Protein AF-A0A7S4SXH2-F1 (afdb_monomer_lite)

Foldseek 3Di:
DLVVVVVPDDDDDPDDDDDDDPPLLQLQQAADPPPEAEDDPSPFPVDPNPCNGGQNLVVLCVSCPVNSQLAAAEAEAEQLLVQLQLQLLVCVVVVVPGTQVQLDDPDSLVSLVVQLVQQPDVVGYQYSSNSSSQSLRRVVSNVVRYQLLRAEYFYPVCCVPVPCLLVCVVVCVSNVHDDPSVVPPPPDCPSVDDDDDPVPDPNDPVSVVSVCVVCVVSLLSVLQSVLVSQLRNHHYRPQDDDRSDSVSSSVVNVNRD

Sequence (257 aa):
LLPDFLSQLPACAEDRKVAADCTPSNLHMTPMPFDAKSTGFAYGDLCGPDLPYTNLPWMLRRVYGSSSSRLAFVVNLREPLHRMQSAWYHAMQIDFLSVCRDCKALSFVEGLAMTLDRFERSPPMYDDWLWQSMPSLQLPWWHSEFDARQLFVLGTHEYGRSGFRPLCEALEPFLGVDWDCEATRENTHANTHSHPPLSEEPISAALERQFNRTFEPDTHRLVKELASLQSKGATLVGYRGAAGSVRDVEAWLRQAW

Secondary structure (DSSP, 8-state):
-HHHHHHTSPPPPSS--------TTGGG-SPPPTT-EE-TTTT-TTS-TT-----HHHHHHHHHGGGGGG--EEEEE--HHHHHHHHHHHHHHTTTSSS-GGG-SSSHHHHHHHHHHHHTSSS-EE-HHHHTT-HHHHHHHHHHHS-GGGEEEEEHHHHHHH-HHHHHHHHHHHHT----TTT--S---TT------GGGS---HHHHHHHHHHHHHHHHHHHHHHHHHHHTT-EETT--S-TT-HHHHHHHHHHH-

InterPro domains:
  IPR027417 P-loop containing nucleoside triphosphate hydrolase [G3DSA:3.40.50.300] (2-233)
  IPR027417 P-loop containing nucleoside triphosphate hydrolase [SSF52540] (52-226)

Radius of gyration: 19.08 Å; chains: 1; bounding box: 40×42×58 Å

pLDDT: mean 90.18, std 11.16, range [52.59, 98.62]

Organism: NCBI:txid311494

Structure (mmCIF, N/CA/C/O backbone):
data_AF-A0A7S4SXH2-F1
#
_entry.id   AF-A0A7S4SXH2-F1
#
loop_
_atom_site.group_PDB
_atom_site.id
_atom_site.type_symbol
_atom_site.label_atom_id
_atom_site.label_alt_id
_atom_site.label_comp_id
_atom_site.label_asym_id
_atom_site.label_entity_id
_atom_site.label_seq_id
_atom_site.pdbx_PDB_ins_code
_atom_site.Cartn_x
_atom_site.Cartn_y
_atom_site.Cartn_z
_atom_site.occupancy
_atom_site.B_iso_or_equiv
_atom_site.auth_seq_id
_atom_site.auth_comp_id
_atom_site.auth_asym_id
_atom_site.auth_atom_id
_atom_site.pdbx_PDB_model_num
ATOM 1 N N . LEU A 1 1 ? -5.956 -25.560 18.409 1.00 53.75 1 LEU A N 1
ATOM 2 C CA . LEU A 1 1 ? -5.286 -24.510 17.606 1.00 53.75 1 LEU A CA 1
ATOM 3 C C . LEU A 1 1 ? -5.753 -23.112 18.004 1.00 53.75 1 LEU A C 1
ATOM 5 O O . LEU A 1 1 ? -4.982 -22.425 18.650 1.00 53.75 1 LEU A O 1
ATOM 9 N N . LEU A 1 2 ? -6.989 -22.686 17.709 1.00 52.59 2 LEU A N 1
ATOM 10 C CA . LEU A 1 2 ? -7.458 -21.332 18.072 1.00 52.59 2 LEU A CA 1
ATOM 11 C C . LEU A 1 2 ? -7.583 -21.053 19.589 1.00 52.59 2 LEU A C 1
ATOM 13 O O . LEU A 1 2 ? -7.095 -20.011 20.023 1.00 52.59 2 LEU A O 1
ATOM 17 N N . PRO A 1 3 ? -8.166 -21.952 20.411 1.00 57.03 3 PRO A N 1
ATOM 18 C CA . PRO A 1 3 ? -8.244 -21.739 21.862 1.00 57.03 3 PRO A CA 1
ATOM 19 C C . PRO A 1 3 ? -6.863 -21.675 22.533 1.00 57.03 3 PRO A C 1
ATOM 21 O O . PRO A 1 3 ? -6.674 -20.938 23.497 1.00 57.03 3 PRO A O 1
ATOM 24 N N . ASP A 1 4 ? -5.886 -22.401 21.982 1.00 65.06 4 ASP A N 1
ATOM 25 C CA . ASP A 1 4 ? -4.541 -22.506 22.552 1.00 65.06 4 ASP A CA 1
ATOM 26 C C . ASP A 1 4 ? -3.722 -21.229 22.332 1.00 65.06 4 ASP A C 1
ATOM 28 O O . ASP A 1 4 ? -2.959 -20.844 23.210 1.00 65.06 4 ASP A O 1
ATOM 32 N N . PHE A 1 5 ? -3.894 -20.535 21.202 1.00 70.75 5 PHE A N 1
A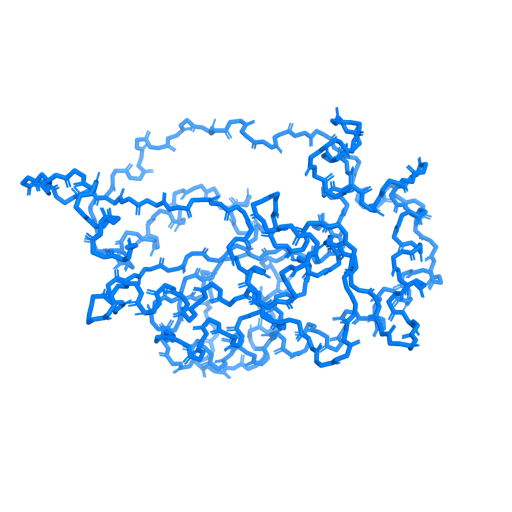TOM 33 C CA . PHE A 1 5 ? -3.141 -19.310 20.908 1.00 70.75 5 PHE A CA 1
ATOM 34 C C . PHE A 1 5 ? -3.4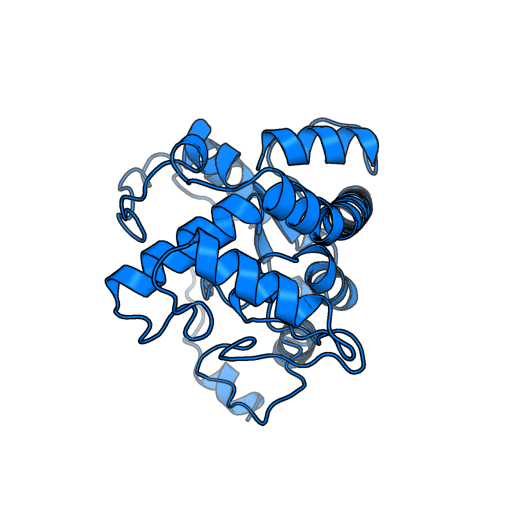71 -18.174 21.884 1.00 70.75 5 PHE A C 1
ATOM 36 O O . PHE A 1 5 ? -2.568 -17.574 22.460 1.00 70.75 5 PHE A O 1
ATOM 43 N N . LEU A 1 6 ? -4.760 -17.907 22.125 1.00 69.94 6 LEU A N 1
ATOM 44 C CA . LEU A 1 6 ? -5.168 -16.835 23.041 1.00 69.94 6 LEU A CA 1
ATOM 45 C C . LEU A 1 6 ? -4.726 -17.112 24.483 1.00 69.94 6 LEU A C 1
ATOM 47 O O . LEU A 1 6 ? -4.440 -16.175 25.220 1.00 69.94 6 LEU A O 1
ATOM 51 N N . SER A 1 7 ? -4.618 -18.388 24.866 1.00 73.19 7 SER A N 1
ATOM 52 C CA . SER A 1 7 ? -4.110 -18.791 26.183 1.00 73.19 7 SER A CA 1
ATOM 53 C C . SER A 1 7 ? -2.604 -18.559 26.366 1.00 73.19 7 SER A C 1
ATOM 55 O O . SER A 1 7 ? -2.128 -18.523 27.497 1.00 73.19 7 SER A O 1
ATOM 57 N N . GLN A 1 8 ? -1.859 -18.387 25.268 1.00 75.94 8 GLN A N 1
ATOM 58 C CA . GLN A 1 8 ? -0.428 -18.069 25.286 1.00 75.94 8 GLN A CA 1
ATOM 59 C C . GLN A 1 8 ? -0.159 -16.561 25.342 1.00 75.94 8 GLN A C 1
ATOM 61 O O . GLN A 1 8 ? 0.988 -16.153 25.527 1.00 75.94 8 GLN A O 1
ATOM 66 N N . LEU A 1 9 ? -1.190 -15.725 25.184 1.00 71.12 9 LEU A N 1
ATOM 67 C CA . LEU A 1 9 ? -1.039 -14.284 25.331 1.00 71.12 9 LEU A CA 1
ATOM 68 C C . LEU A 1 9 ? -0.889 -13.932 26.821 1.00 71.12 9 LEU A C 1
ATOM 70 O O . LEU A 1 9 ? -1.571 -14.520 27.665 1.00 71.12 9 LEU A O 1
ATOM 74 N N . PRO A 1 10 ? -0.007 -12.980 27.172 1.00 71.50 10 PRO A N 1
ATOM 75 C CA . PRO A 1 10 ? 0.159 -12.556 28.556 1.00 71.50 10 PRO A CA 1
ATOM 76 C C . PRO A 1 10 ? -1.159 -12.006 29.114 1.00 71.50 10 PRO A C 1
ATOM 78 O O . PRO A 1 10 ? -1.953 -11.400 28.390 1.00 71.50 10 PRO A O 1
ATOM 81 N N . ALA A 1 11 ? -1.372 -12.188 30.420 1.00 77.75 11 ALA A N 1
ATOM 82 C CA . ALA A 1 11 ? -2.490 -11.561 31.116 1.00 77.75 11 ALA A CA 1
ATOM 83 C C . ALA A 1 11 ? -2.473 -10.041 30.881 1.00 77.75 11 ALA A C 1
ATOM 85 O O . ALA A 1 11 ? -1.406 -9.420 30.851 1.00 77.75 11 ALA A O 1
ATOM 86 N N . CYS A 1 12 ? -3.651 -9.440 30.700 1.00 72.06 12 CYS A N 1
ATOM 87 C CA . CYS A 1 12 ? -3.754 -7.999 30.505 1.00 72.06 12 CYS A CA 1
ATOM 88 C C . CYS A 1 12 ? -3.189 -7.268 31.731 1.00 72.06 12 CYS A C 1
ATOM 90 O O . CYS A 1 12 ? -3.597 -7.546 32.858 1.00 72.06 12 CYS A O 1
ATOM 92 N N . ALA A 1 13 ? -2.257 -6.340 31.505 1.00 76.94 13 ALA A N 1
ATOM 93 C CA . ALA A 1 13 ? -1.837 -5.399 32.537 1.00 76.94 13 ALA A CA 1
ATOM 94 C C . ALA A 1 13 ? -3.000 -4.456 32.899 1.00 76.94 13 ALA A C 1
ATOM 96 O O . ALA A 1 13 ? -3.918 -4.274 32.095 1.00 76.94 13 ALA A O 1
ATOM 97 N N . GLU A 1 14 ? -2.950 -3.848 34.089 1.00 77.94 14 GLU A N 1
ATOM 98 C CA . GLU A 1 14 ? -3.918 -2.815 34.496 1.00 77.94 14 GLU A CA 1
ATOM 99 C C . GLU A 1 14 ? -3.860 -1.594 33.561 1.00 77.94 14 GLU A C 1
ATOM 101 O O . GLU A 1 14 ? -4.893 -1.008 33.236 1.00 77.94 14 GLU A O 1
ATOM 106 N N . ASP A 1 15 ? -2.668 -1.285 33.038 1.00 79.88 15 ASP A N 1
ATOM 107 C CA . ASP A 1 15 ? -2.466 -0.231 32.049 1.00 79.88 15 ASP A CA 1
ATOM 108 C C . ASP A 1 15 ? -2.750 -0.722 30.624 1.00 79.88 15 ASP A C 1
ATOM 110 O O . ASP A 1 15 ? -2.234 -1.751 30.166 1.00 79.88 15 ASP A O 1
ATOM 114 N N . ARG A 1 16 ? -3.523 0.066 29.869 1.00 78.12 16 ARG A N 1
ATOM 115 C CA . ARG A 1 16 ? -3.792 -0.196 28.452 1.00 78.12 16 ARG A CA 1
ATOM 116 C C . ARG A 1 16 ? -2.505 -0.033 27.639 1.00 78.12 16 ARG A C 1
ATOM 118 O O . ARG A 1 16 ? -2.028 1.077 27.437 1.00 78.12 16 ARG A O 1
ATOM 125 N N . LYS A 1 17 ? -1.988 -1.137 27.099 1.00 80.50 17 LYS A N 1
ATOM 126 C CA . LYS A 1 17 ? -0.864 -1.137 26.151 1.00 80.50 17 LYS A CA 1
ATOM 127 C C . LYS A 1 17 ? -1.352 -1.414 24.734 1.00 80.50 17 LYS A C 1
ATOM 129 O O . LYS A 1 17 ? -2.228 -2.255 24.530 1.00 80.50 17 LYS A O 1
ATOM 134 N N . VAL A 1 18 ? -0.774 -0.719 23.757 1.00 83.75 18 VAL A N 1
ATOM 135 C CA . VAL A 1 18 ? -0.958 -1.041 22.337 1.00 83.75 18 VAL A CA 1
ATOM 136 C C . VAL A 1 18 ? 0.029 -2.142 21.980 1.00 83.75 18 VAL A C 1
ATOM 138 O O . VAL A 1 18 ? 1.236 -1.962 22.114 1.00 83.75 18 VAL A O 1
ATOM 141 N N . ALA A 1 19 ? -0.488 -3.282 21.538 1.00 86.19 19 ALA A N 1
ATOM 142 C CA . ALA A 1 19 ? 0.301 -4.291 20.851 1.00 86.19 19 ALA A CA 1
ATOM 143 C C . ALA A 1 19 ? 0.075 -4.115 19.349 1.00 86.19 19 ALA A C 1
ATOM 145 O O . ALA A 1 19 ? -1.069 -3.979 18.914 1.00 86.19 19 ALA A O 1
ATOM 146 N N . ALA A 1 20 ? 1.155 -4.108 18.574 1.00 89.12 20 ALA A N 1
ATOM 147 C CA . ALA A 1 20 ? 1.101 -3.975 17.128 1.00 89.12 20 ALA A CA 1
ATOM 148 C C . ALA A 1 20 ? 1.868 -5.126 16.476 1.00 89.12 20 ALA A C 1
ATOM 150 O O . ALA A 1 20 ? 2.953 -5.493 16.927 1.00 89.12 20 ALA A O 1
ATOM 151 N N . ASP A 1 21 ? 1.293 -5.671 15.410 1.00 90.81 21 ASP A N 1
ATOM 152 C CA . ASP A 1 21 ? 2.002 -6.523 14.467 1.00 90.81 21 ASP A CA 1
ATOM 153 C C . ASP A 1 21 ? 2.429 -5.658 13.278 1.00 90.81 21 ASP A C 1
ATOM 155 O O . ASP A 1 21 ? 1.599 -5.214 12.483 1.00 90.81 21 ASP A O 1
ATOM 159 N N . CYS A 1 22 ? 3.732 -5.401 13.188 1.00 89.38 22 CYS A N 1
ATOM 160 C CA . CYS A 1 22 ? 4.337 -4.584 12.140 1.00 89.38 22 CYS A CA 1
ATOM 161 C C . CYS A 1 22 ? 4.858 -5.428 10.967 1.00 89.38 22 CYS A C 1
ATOM 163 O O . CYS A 1 22 ? 5.736 -4.971 10.234 1.00 89.38 22 CYS A O 1
ATOM 165 N N . THR A 1 23 ? 4.365 -6.661 10.798 1.00 88.44 23 THR A N 1
ATOM 166 C CA . THR A 1 23 ? 4.759 -7.526 9.684 1.00 88.44 23 THR A CA 1
ATOM 167 C C . THR A 1 23 ? 4.431 -6.831 8.356 1.00 88.44 23 THR A C 1
ATOM 169 O O . THR A 1 23 ? 3.255 -6.590 8.062 1.00 88.44 23 THR A O 1
ATOM 172 N N . PRO A 1 24 ? 5.440 -6.518 7.517 1.00 84.38 24 PRO A N 1
ATOM 173 C CA . PRO A 1 24 ? 5.237 -5.745 6.288 1.00 84.38 24 PRO A CA 1
ATOM 174 C C . PRO A 1 24 ? 4.357 -6.484 5.273 1.00 84.38 24 PRO A C 1
ATOM 176 O O . PRO A 1 24 ? 3.820 -5.871 4.350 1.00 84.38 24 PRO A O 1
ATOM 179 N N . SER A 1 25 ? 4.188 -7.796 5.458 1.00 89.12 25 SER A N 1
ATOM 180 C CA . SER A 1 25 ? 3.419 -8.641 4.560 1.00 89.12 25 SER A CA 1
ATOM 181 C C . SER A 1 25 ? 1.916 -8.644 4.787 1.00 89.12 25 SER A C 1
ATOM 183 O O . SER A 1 25 ? 1.178 -9.079 3.907 1.00 89.12 25 SER A O 1
ATOM 185 N N . ASN A 1 26 ? 1.439 -8.120 5.919 1.00 93.88 26 ASN A N 1
ATOM 186 C CA . ASN A 1 26 ? 0.044 -8.281 6.316 1.00 93.88 26 ASN A CA 1
ATOM 187 C C . ASN A 1 26 ? -0.933 -7.830 5.222 1.00 93.88 26 ASN A C 1
ATOM 189 O O . ASN A 1 26 ? -1.784 -8.618 4.813 1.00 93.88 26 ASN A O 1
ATOM 193 N N . LEU A 1 27 ? -0.771 -6.617 4.676 1.00 95.25 27 LEU A N 1
ATOM 194 C CA . LEU A 1 27 ? -1.705 -6.064 3.686 1.00 95.25 27 LEU A CA 1
ATOM 195 C C . LEU A 1 27 ? -1.908 -6.992 2.477 1.00 95.25 27 LEU A C 1
ATOM 197 O O . LEU A 1 27 ? -3.042 -7.182 2.039 1.00 95.25 27 LEU A O 1
ATOM 201 N N . HIS A 1 28 ? -0.830 -7.595 1.975 1.00 93.06 28 HIS A N 1
ATOM 202 C CA . HIS A 1 28 ? -0.847 -8.386 0.750 1.00 93.06 28 HIS A CA 1
ATOM 203 C C . HIS A 1 28 ? -1.156 -9.871 0.973 1.00 93.06 28 HIS A C 1
ATOM 205 O O . HIS A 1 28 ? -1.319 -10.602 -0.005 1.00 93.06 28 HIS A O 1
ATOM 211 N N . MET A 1 29 ? -1.301 -10.320 2.226 1.00 93.44 29 MET A N 1
ATOM 212 C CA . MET A 1 29 ? -1.757 -11.670 2.575 1.00 93.44 29 MET A CA 1
ATOM 213 C C . MET A 1 29 ? -3.262 -11.840 2.311 1.00 93.44 29 MET A C 1
ATOM 215 O O . MET A 1 29 ? -4.061 -12.113 3.207 1.00 93.44 29 MET A O 1
ATOM 219 N N . THR A 1 30 ? -3.649 -11.642 1.054 1.00 93.81 30 THR A N 1
ATOM 220 C CA . THR A 1 30 ? -5.020 -11.678 0.548 1.00 93.81 30 THR A CA 1
ATOM 221 C C . THR A 1 30 ? -5.090 -12.529 -0.722 1.00 93.81 30 THR A C 1
ATOM 223 O O . THR A 1 30 ? -4.077 -12.693 -1.412 1.00 93.81 30 THR A O 1
ATOM 226 N N . PRO A 1 31 ? -6.258 -13.097 -1.063 1.00 93.19 31 PRO A N 1
ATOM 227 C CA . PRO A 1 31 ? -6.378 -13.897 -2.272 1.00 93.19 31 PRO A CA 1
ATOM 228 C C . PRO A 1 31 ? -6.049 -13.085 -3.531 1.00 93.19 31 PRO A C 1
ATOM 230 O O . PRO A 1 31 ? -6.552 -11.975 -3.727 1.00 93.19 31 PRO A O 1
ATOM 233 N N . MET A 1 32 ? -5.232 -13.670 -4.405 1.00 91.19 32 MET A N 1
ATOM 234 C CA . MET A 1 32 ? -4.981 -13.129 -5.740 1.00 91.19 32 MET A CA 1
ATOM 235 C C . MET A 1 32 ? -6.208 -13.298 -6.655 1.00 91.19 32 MET A C 1
ATOM 237 O O . MET A 1 32 ? -7.099 -14.102 -6.357 1.00 91.19 32 MET A O 1
ATOM 241 N N . PRO A 1 33 ? -6.274 -12.566 -7.787 1.00 92.25 33 PRO A N 1
ATOM 242 C CA . PRO A 1 33 ? -7.306 -12.778 -8.799 1.00 92.25 33 PRO A CA 1
ATOM 243 C C . PRO A 1 33 ? -7.386 -14.236 -9.273 1.00 92.25 33 PRO A C 1
ATOM 245 O O . PRO A 1 33 ? -6.396 -14.964 -9.267 1.00 92.25 33 PRO A O 1
ATOM 248 N N . PHE A 1 34 ? -8.574 -14.657 -9.715 1.00 87.31 34 PHE A N 1
ATOM 249 C CA . PHE A 1 34 ? -8.787 -16.007 -10.239 1.00 87.31 34 PHE A CA 1
ATOM 250 C C . PHE A 1 34 ? -7.826 -16.305 -11.406 1.00 87.31 34 PHE A C 1
ATOM 252 O O . PHE A 1 34 ? -7.566 -15.429 -12.230 1.00 87.31 34 PHE A O 1
ATOM 259 N N . ASP A 1 35 ? -7.285 -17.526 -11.439 1.00 87.88 35 ASP A N 1
ATOM 260 C CA . ASP A 1 35 ? -6.256 -18.017 -12.374 1.00 87.88 35 ASP A CA 1
ATOM 261 C C . ASP A 1 35 ? -4.882 -17.323 -12.330 1.00 87.88 35 ASP A C 1
ATOM 263 O O . ASP A 1 35 ? -3.976 -17.735 -13.058 1.00 87.88 35 ASP A O 1
ATOM 267 N N . ALA A 1 36 ? -4.680 -16.315 -11.475 1.00 90.19 36 ALA A N 1
ATOM 268 C CA . ALA A 1 36 ? -3.377 -15.686 -11.306 1.00 90.19 36 ALA A CA 1
ATOM 269 C C . ALA A 1 36 ? -2.333 -16.688 -10.793 1.00 90.19 36 ALA A C 1
ATOM 271 O O . ALA A 1 36 ? -2.616 -17.553 -9.960 1.00 90.19 36 ALA A O 1
ATOM 272 N N . LYS A 1 37 ? -1.097 -16.538 -11.270 1.00 90.62 37 LYS A N 1
ATOM 273 C CA . LYS A 1 37 ? 0.069 -17.236 -10.716 1.00 90.62 37 LYS A CA 1
ATOM 274 C C . LYS A 1 37 ? 0.901 -16.248 -9.915 1.00 90.62 37 LYS A C 1
ATOM 276 O O . LYS A 1 37 ? 1.023 -15.102 -10.334 1.00 90.62 37 LYS A O 1
ATOM 281 N N . SER A 1 38 ? 1.525 -16.693 -8.833 1.00 89.50 38 SER A N 1
ATOM 282 C CA . SER A 1 38 ? 2.573 -15.931 -8.148 1.00 89.50 38 SER A CA 1
ATOM 283 C C . SER A 1 38 ? 3.925 -16.604 -8.278 1.00 89.50 38 SER A C 1
ATOM 285 O O . SER A 1 38 ? 4.017 -17.820 -8.463 1.00 89.50 38 SER A O 1
ATOM 287 N N . THR A 1 39 ? 4.976 -15.813 -8.116 1.00 86.19 39 THR A N 1
ATOM 288 C CA . THR A 1 39 ? 6.310 -16.319 -7.789 1.00 86.19 39 THR A CA 1
ATOM 289 C C . THR A 1 39 ? 6.682 -15.927 -6.356 1.00 86.19 39 THR A C 1
ATOM 291 O O . THR A 1 39 ? 6.064 -15.038 -5.760 1.00 86.19 39 THR A O 1
ATOM 294 N N . GLY A 1 40 ? 7.676 -16.622 -5.797 1.00 81.38 40 GLY A N 1
ATOM 295 C CA . GLY A 1 40 ? 8.313 -16.254 -4.532 1.00 81.38 40 GLY A CA 1
ATOM 296 C C . GLY A 1 40 ? 7.405 -16.328 -3.317 1.00 81.38 40 GLY A C 1
ATOM 297 O O . GLY A 1 40 ? 6.638 -17.274 -3.154 1.00 81.38 40 GLY A O 1
ATOM 298 N N . PHE A 1 41 ? 7.539 -15.331 -2.443 1.00 75.50 41 PHE A N 1
ATOM 299 C CA . PHE A 1 41 ? 6.912 -15.279 -1.122 1.00 75.50 41 PHE A CA 1
ATOM 300 C C . PHE A 1 41 ? 5.786 -14.258 -1.081 1.00 75.50 41 PHE A C 1
ATOM 302 O O . PHE A 1 41 ? 5.708 -13.473 -0.140 1.00 75.50 41 PHE A O 1
ATOM 309 N N . ALA A 1 42 ? 4.878 -14.321 -2.057 1.00 66.75 42 ALA A N 1
ATOM 310 C CA . ALA A 1 42 ? 3.681 -13.478 -2.101 1.00 66.75 42 ALA A CA 1
ATOM 311 C C . ALA A 1 42 ? 2.819 -13.543 -0.820 1.00 66.75 42 ALA A C 1
ATOM 313 O O . ALA A 1 42 ? 1.881 -12.769 -0.684 1.00 66.75 42 ALA A O 1
ATOM 314 N N . TYR A 1 43 ? 3.117 -14.460 0.109 1.00 66.56 43 TYR A N 1
ATOM 315 C CA . TYR A 1 43 ? 2.470 -14.631 1.410 1.00 66.56 43 TYR A CA 1
ATOM 316 C C . TYR A 1 43 ? 3.467 -14.727 2.591 1.00 66.56 43 TYR A C 1
ATOM 318 O O . TYR A 1 43 ? 3.096 -15.164 3.682 1.00 66.56 43 TYR A O 1
ATOM 326 N N . GLY A 1 44 ? 4.728 -14.326 2.383 1.00 67.56 44 GLY A N 1
ATOM 327 C CA . GLY A 1 44 ? 5.839 -14.443 3.339 1.00 67.56 44 GLY A CA 1
ATOM 328 C C . GLY A 1 44 ? 6.465 -15.845 3.422 1.00 67.56 44 GLY A C 1
ATOM 329 O O . GLY A 1 44 ? 5.886 -16.825 2.961 1.00 67.56 44 GLY A O 1
ATOM 330 N N . ASP A 1 45 ? 7.645 -15.955 4.053 1.00 63.81 45 ASP A N 1
ATOM 331 C CA . ASP A 1 45 ? 8.380 -17.229 4.249 1.00 63.81 45 ASP A CA 1
ATOM 332 C C . ASP A 1 45 ? 7.556 -18.296 5.006 1.00 63.81 45 ASP A C 1
ATOM 334 O O . ASP A 1 45 ? 7.828 -19.492 4.911 1.00 63.81 45 ASP A O 1
ATOM 338 N N . LEU A 1 46 ? 6.541 -17.870 5.768 1.00 58.84 46 LEU A N 1
ATOM 339 C CA . LEU A 1 46 ? 5.684 -18.745 6.572 1.00 58.84 46 LEU A CA 1
ATOM 340 C C . LEU A 1 46 ? 4.651 -19.512 5.741 1.00 58.84 46 LEU A C 1
ATOM 342 O O . LEU A 1 46 ? 4.134 -20.533 6.197 1.00 58.84 46 LEU A O 1
ATOM 346 N N . CYS A 1 47 ? 4.345 -19.028 4.539 1.00 59.06 47 CYS A N 1
ATOM 347 C CA . CYS A 1 47 ? 3.399 -19.664 3.643 1.00 59.06 47 CYS A CA 1
ATOM 348 C C . CYS A 1 47 ? 4.191 -20.288 2.495 1.00 59.06 47 CYS A C 1
ATOM 350 O O . CYS A 1 47 ? 4.626 -19.592 1.582 1.00 59.06 47 CYS A O 1
ATOM 352 N N . GLY A 1 48 ? 4.425 -21.601 2.562 1.00 58.12 48 GLY A N 1
ATOM 353 C CA . GLY A 1 48 ? 5.096 -22.324 1.482 1.00 58.12 48 GLY A CA 1
ATOM 354 C C . GLY A 1 48 ? 4.403 -22.120 0.122 1.00 58.12 48 GLY A C 1
ATOM 355 O O . GLY A 1 48 ? 3.240 -21.709 0.076 1.00 58.12 48 GLY A O 1
ATOM 356 N N . PRO A 1 49 ? 5.080 -22.455 -0.991 1.00 57.22 49 PRO A N 1
ATOM 357 C CA . PRO A 1 49 ? 4.575 -22.222 -2.352 1.00 57.22 49 PRO A CA 1
ATOM 358 C C . PRO A 1 49 ? 3.228 -22.912 -2.644 1.00 57.22 49 PRO A C 1
ATOM 360 O O . PRO A 1 49 ? 2.525 -22.521 -3.571 1.00 57.22 49 PRO A O 1
ATOM 363 N N . ASP A 1 50 ? 2.851 -23.901 -1.827 1.00 58.59 50 ASP A N 1
ATOM 364 C CA . ASP A 1 50 ? 1.635 -24.706 -1.961 1.00 58.59 50 ASP A CA 1
ATOM 365 C C . ASP A 1 50 ? 0.447 -24.198 -1.123 1.00 58.59 50 ASP A C 1
ATOM 367 O O . ASP A 1 50 ? -0.543 -24.916 -0.968 1.00 58.59 50 ASP A O 1
ATOM 371 N N . LEU A 1 51 ? 0.505 -22.979 -0.572 1.00 61.78 51 LEU A N 1
ATOM 372 C CA . LEU A 1 51 ? -0.645 -22.329 0.072 1.00 61.78 51 LEU A CA 1
ATOM 373 C C . LEU A 1 51 ? -1.234 -21.246 -0.847 1.00 61.78 51 LEU A C 1
ATOM 375 O O . LEU A 1 51 ? -1.054 -20.056 -0.593 1.00 61.78 51 LEU A O 1
ATOM 379 N N . PRO A 1 52 ? -1.968 -21.629 -1.912 1.00 57.91 52 PRO A N 1
ATOM 380 C CA . PRO A 1 52 ? -2.450 -20.703 -2.937 1.00 57.91 52 PRO A CA 1
ATOM 381 C C . PRO A 1 52 ? -3.504 -19.694 -2.455 1.00 57.91 52 PRO A C 1
ATOM 383 O O . PRO A 1 52 ? -3.945 -18.863 -3.244 1.00 57.91 52 PRO A O 1
ATOM 386 N N . TYR A 1 53 ? -3.934 -19.746 -1.189 1.00 70.75 53 TYR A N 1
ATOM 387 C CA . TYR A 1 53 ? -5.055 -18.946 -0.694 1.00 70.75 53 TYR A CA 1
ATOM 388 C C . TYR A 1 53 ? -4.865 -18.524 0.763 1.00 70.75 53 TYR A C 1
ATOM 390 O O . TYR A 1 53 ? -5.558 -19.008 1.661 1.00 70.75 53 TYR A O 1
ATOM 398 N N . THR A 1 54 ? -3.954 -17.586 1.012 1.00 85.69 54 THR A N 1
ATOM 399 C CA . THR A 1 54 ? -3.944 -16.880 2.297 1.00 85.69 54 THR A CA 1
ATOM 400 C C . THR A 1 54 ? -4.948 -15.730 2.256 1.00 85.69 54 THR A C 1
ATOM 402 O O . THR A 1 54 ? -4.917 -14.886 1.364 1.00 85.69 54 THR A O 1
ATOM 405 N N . ASN A 1 55 ? -5.852 -15.696 3.236 1.00 92.88 55 ASN A N 1
ATOM 406 C CA . ASN A 1 55 ? -6.779 -14.589 3.467 1.00 92.88 55 ASN A CA 1
ATOM 407 C C . ASN A 1 55 ? -6.663 -14.149 4.929 1.00 92.88 55 ASN A C 1
ATOM 409 O O . ASN A 1 55 ? -7.455 -14.553 5.786 1.00 92.88 55 ASN A O 1
ATOM 413 N N . LEU A 1 56 ? -5.628 -13.357 5.215 1.00 94.44 56 LEU A N 1
ATOM 414 C CA . LEU A 1 56 ? -5.344 -12.857 6.554 1.00 94.44 56 LEU A CA 1
ATOM 415 C C . LEU A 1 56 ? -6.523 -12.066 7.146 1.00 94.44 56 LEU A C 1
ATOM 417 O O . LEU A 1 56 ? -6.854 -12.339 8.301 1.00 94.44 56 LEU A O 1
ATOM 421 N N . PRO A 1 57 ? -7.220 -11.174 6.409 1.00 97.12 57 PRO A N 1
ATOM 422 C CA . PRO A 1 57 ? -8.377 -10.469 6.956 1.00 97.12 57 PRO A CA 1
ATOM 423 C C . PRO A 1 57 ? -9.448 -11.406 7.524 1.00 97.12 57 PRO A C 1
ATOM 425 O O . PRO A 1 57 ? -9.880 -11.261 8.671 1.00 97.12 57 PRO A O 1
ATOM 428 N N . TRP A 1 58 ? -9.815 -12.431 6.754 1.00 96.38 58 TRP A N 1
ATOM 429 C CA . TRP A 1 58 ? -10.790 -13.436 7.168 1.00 96.38 58 TRP A CA 1
ATOM 430 C C . TRP A 1 58 ? -10.291 -14.264 8.356 1.00 96.38 58 TRP A C 1
ATOM 432 O O . TRP A 1 58 ? -11.048 -14.543 9.293 1.00 96.38 58 TRP A O 1
ATOM 442 N N . MET A 1 59 ? -9.007 -14.643 8.348 1.00 94.31 59 MET A N 1
ATOM 443 C CA . MET A 1 59 ? -8.393 -15.393 9.446 1.00 94.31 59 MET A CA 1
ATOM 444 C C . MET A 1 59 ? -8.439 -14.583 10.740 1.00 94.31 59 MET A C 1
ATOM 446 O O . MET A 1 59 ? -8.908 -15.095 11.754 1.00 94.31 59 MET A O 1
ATOM 450 N N . LEU A 1 60 ? -8.030 -13.312 10.702 1.00 94.81 60 LEU A N 1
ATOM 451 C CA . LEU A 1 60 ? -8.072 -12.409 11.850 1.00 94.81 60 LEU A CA 1
ATOM 452 C C . LEU A 1 60 ? -9.501 -12.234 12.368 1.00 94.81 60 LEU A C 1
ATOM 454 O O . LEU A 1 60 ? -9.734 -12.368 13.570 1.00 94.81 60 LEU A O 1
ATOM 458 N N . ARG A 1 61 ? -10.486 -12.019 11.486 1.00 95.88 61 ARG A N 1
ATOM 459 C CA . ARG A 1 61 ? -11.889 -11.913 11.909 1.00 95.88 61 ARG A CA 1
ATOM 460 C C . ARG A 1 61 ? -12.358 -13.173 12.641 1.00 95.88 61 ARG A C 1
ATOM 462 O O . ARG A 1 61 ? -13.020 -13.068 13.672 1.00 95.88 61 ARG A O 1
ATOM 469 N N . ARG A 1 62 ? -11.984 -14.364 12.161 1.00 93.94 62 ARG A N 1
ATOM 470 C CA . ARG A 1 62 ? -12.305 -15.637 12.832 1.00 93.94 62 ARG A CA 1
ATOM 471 C C . ARG A 1 62 ? -11.574 -15.825 14.156 1.00 93.94 62 ARG A C 1
ATOM 473 O O . ARG A 1 62 ? -12.188 -16.306 15.102 1.00 93.94 62 ARG A O 1
ATOM 480 N N . VAL A 1 63 ? -10.294 -15.461 14.220 1.00 90.62 63 VAL A N 1
ATOM 481 C CA . VAL A 1 63 ? -9.468 -15.587 15.429 1.00 90.62 63 VAL A CA 1
ATOM 482 C C . VAL A 1 63 ? -10.008 -14.698 16.547 1.00 90.62 63 VAL A C 1
ATOM 484 O O . VAL A 1 63 ? -10.186 -15.161 17.670 1.00 90.62 63 VAL A O 1
ATOM 487 N N . TYR A 1 64 ? -10.297 -13.432 16.239 1.00 90.62 64 TYR A N 1
ATOM 488 C CA . TYR A 1 64 ? -10.727 -12.451 17.235 1.00 90.62 64 TYR A CA 1
ATOM 489 C C . TYR A 1 64 ? -12.237 -12.480 17.512 1.00 90.62 64 TYR A C 1
ATOM 491 O O . TYR A 1 64 ? -12.674 -11.975 18.549 1.00 90.62 64 TYR A O 1
ATOM 499 N N . GLY A 1 65 ? -13.044 -13.068 16.623 1.00 93.75 65 GLY A N 1
ATOM 500 C CA . GLY A 1 65 ? -14.484 -13.237 16.813 1.00 93.75 65 GLY A CA 1
ATOM 501 C C . GLY A 1 65 ? -15.185 -11.910 17.108 1.00 93.75 65 GLY A C 1
ATOM 502 O O . GLY A 1 65 ? -15.029 -10.936 16.380 1.00 93.75 65 GLY A O 1
ATOM 503 N N . SER A 1 66 ? -15.930 -11.841 18.213 1.00 93.69 66 SER A N 1
ATOM 504 C CA . SER A 1 66 ? -16.622 -10.614 18.637 1.00 93.69 66 SER A CA 1
ATOM 505 C C . SER A 1 66 ? -15.686 -9.447 18.969 1.00 93.69 66 SER A C 1
ATOM 507 O O . SER A 1 66 ? -16.126 -8.302 18.985 1.00 93.69 66 SER A O 1
ATOM 509 N N . SER A 1 67 ? -14.406 -9.718 19.236 1.00 93.50 67 SER A N 1
ATOM 510 C CA . SER A 1 67 ? -13.399 -8.693 19.524 1.00 93.50 67 SER A CA 1
ATOM 511 C C . SER A 1 67 ? -12.750 -8.123 18.261 1.00 93.50 67 SER A C 1
ATOM 513 O O . SER A 1 67 ? -11.933 -7.213 18.371 1.00 93.50 67 SER A O 1
ATOM 515 N N . SER A 1 68 ? -13.095 -8.617 17.065 1.00 95.56 68 SER A N 1
ATOM 516 C CA . SER A 1 68 ? -12.491 -8.167 15.804 1.00 95.56 68 SER A CA 1
ATOM 517 C C . SER A 1 68 ? -12.730 -6.680 15.520 1.00 95.56 68 SER A C 1
ATOM 519 O O . SER A 1 68 ? -11.911 -6.046 14.865 1.00 95.56 68 SER A O 1
ATOM 521 N N . SER A 1 69 ? -13.812 -6.105 16.056 1.00 96.38 69 SER A N 1
ATOM 522 C CA . SER A 1 69 ? -14.138 -4.672 15.971 1.00 96.38 69 SER A CA 1
ATOM 523 C C . SER A 1 69 ? -13.173 -3.767 16.739 1.00 96.38 69 SER A C 1
ATOM 525 O O . SER A 1 69 ? -13.193 -2.555 16.556 1.00 96.38 69 SER A O 1
ATOM 527 N N . ARG A 1 70 ? -12.336 -4.343 17.611 1.00 93.88 70 ARG A N 1
ATOM 528 C CA . ARG A 1 70 ? -11.321 -3.622 18.391 1.00 93.88 70 ARG A CA 1
ATOM 529 C C . ARG A 1 70 ? -9.964 -3.569 17.695 1.00 93.88 70 ARG A C 1
ATOM 531 O O . ARG A 1 70 ? -9.050 -2.942 18.223 1.00 93.88 70 ARG A O 1
ATOM 538 N N . LEU A 1 71 ? -9.811 -4.264 16.568 1.00 95.94 71 LEU A N 1
ATOM 539 C CA . LEU A 1 71 ? -8.591 -4.209 15.773 1.00 95.94 71 LEU A CA 1
ATOM 540 C C . LEU A 1 71 ? -8.497 -2.864 15.055 1.00 95.94 71 LEU A C 1
ATOM 542 O O . LEU A 1 71 ? -9.509 -2.277 14.675 1.00 95.94 71 LEU A O 1
ATOM 546 N N . ALA A 1 72 ? -7.271 -2.408 14.858 1.00 97.19 72 ALA A N 1
ATOM 547 C CA . ALA A 1 72 ? -6.949 -1.198 14.128 1.00 97.19 72 ALA A CA 1
ATOM 548 C C . ALA A 1 72 ? -5.888 -1.543 13.083 1.00 97.19 72 ALA A C 1
ATOM 550 O O . ALA A 1 72 ? -4.939 -2.269 13.379 1.00 97.19 72 ALA A O 1
ATOM 551 N N . PHE A 1 73 ? -6.057 -1.035 11.868 1.00 97.75 73 PHE A N 1
ATOM 552 C CA . PHE A 1 73 ? -5.203 -1.340 10.729 1.00 97.75 73 PHE A CA 1
ATOM 553 C C . PHE A 1 73 ? -4.573 -0.056 10.218 1.00 97.75 73 PHE A C 1
ATOM 555 O O . PHE A 1 73 ? -5.266 0.834 9.729 1.00 97.75 73 PHE A O 1
ATOM 562 N N . VAL A 1 74 ? -3.250 0.026 10.326 1.00 96.62 74 VAL A N 1
ATOM 563 C CA . VAL A 1 74 ? -2.466 1.142 9.798 1.00 96.62 74 VAL A CA 1
ATOM 564 C C . VAL A 1 74 ? -1.859 0.711 8.469 1.00 96.62 74 VAL A C 1
ATOM 566 O O . VAL A 1 74 ? -1.083 -0.240 8.413 1.00 96.62 74 VAL A O 1
ATOM 569 N N . VAL A 1 75 ? -2.225 1.401 7.393 1.00 96.75 75 VAL A N 1
ATOM 570 C CA . VAL A 1 75 ? -1.790 1.108 6.027 1.00 96.75 75 VAL A CA 1
ATOM 571 C C . VAL A 1 75 ? -0.918 2.252 5.533 1.00 96.75 75 VAL A C 1
ATOM 573 O O . VAL A 1 75 ? -1.390 3.376 5.381 1.00 96.75 75 VAL A O 1
ATOM 576 N N . ASN A 1 76 ? 0.348 1.961 5.251 1.00 95.25 76 ASN A N 1
ATOM 577 C CA . ASN A 1 76 ? 1.251 2.913 4.616 1.00 95.25 76 ASN A CA 1
ATOM 578 C C . ASN A 1 76 ? 1.346 2.622 3.114 1.00 95.25 76 ASN A C 1
ATOM 580 O O . ASN A 1 76 ? 1.797 1.550 2.712 1.00 95.25 76 ASN A O 1
ATOM 584 N N . LEU A 1 77 ? 0.908 3.573 2.294 1.00 96.44 77 LEU A N 1
ATOM 585 C CA . LEU A 1 77 ? 0.968 3.503 0.842 1.00 96.44 77 LEU A CA 1
ATOM 586 C C . LEU A 1 77 ? 2.199 4.248 0.322 1.00 96.44 77 LEU A C 1
ATOM 588 O O . LEU A 1 77 ? 2.553 5.316 0.816 1.00 96.44 77 LEU A O 1
ATOM 592 N N . ARG A 1 78 ? 2.817 3.715 -0.726 1.00 95.75 78 ARG A N 1
ATOM 593 C CA . ARG A 1 78 ? 3.939 4.332 -1.437 1.00 95.75 78 ARG A CA 1
ATOM 594 C C . ARG A 1 78 ? 3.663 4.269 -2.931 1.00 95.75 78 ARG A C 1
ATOM 596 O O . ARG A 1 78 ? 3.030 3.308 -3.371 1.00 95.75 78 ARG A O 1
ATOM 603 N N . GLU A 1 79 ? 4.162 5.244 -3.689 1.00 97.25 79 GLU A N 1
ATOM 604 C CA . GLU A 1 79 ? 4.122 5.183 -5.151 1.00 97.25 79 GLU A CA 1
ATOM 605 C C . GLU A 1 79 ? 4.692 3.827 -5.640 1.00 97.25 79 GLU A C 1
ATOM 607 O O . GLU A 1 79 ? 5.785 3.433 -5.203 1.00 97.25 79 GLU A O 1
ATOM 612 N N . PRO A 1 80 ? 3.953 3.069 -6.476 1.00 97.56 80 PRO A N 1
ATOM 613 C CA . PRO A 1 80 ? 4.324 1.709 -6.859 1.00 97.56 80 PRO A CA 1
ATOM 614 C C . PRO A 1 80 ? 5.736 1.545 -7.435 1.00 97.56 80 PRO A C 1
ATOM 616 O O . PRO A 1 80 ? 6.421 0.589 -7.054 1.00 97.56 80 PRO A O 1
ATOM 619 N N . LEU A 1 81 ? 6.201 2.451 -8.303 1.00 97.75 81 LEU A N 1
ATOM 620 C CA . LEU A 1 81 ? 7.528 2.361 -8.922 1.00 97.75 81 LEU A CA 1
ATOM 621 C C . LEU A 1 81 ? 8.639 2.598 -7.891 1.00 97.75 81 LEU A C 1
ATOM 623 O O . LEU A 1 81 ? 9.579 1.807 -7.803 1.00 97.75 81 LEU A O 1
ATOM 627 N N . HIS A 1 82 ? 8.498 3.619 -7.043 1.00 96.38 82 HIS A N 1
ATOM 628 C CA . HIS A 1 82 ? 9.397 3.891 -5.921 1.00 96.38 82 HIS A CA 1
ATOM 629 C C . HIS A 1 82 ? 9.427 2.739 -4.912 1.00 96.38 82 HIS A C 1
ATOM 631 O O . HIS A 1 82 ? 10.485 2.424 -4.359 1.00 96.38 82 HIS A O 1
ATOM 637 N N . ARG A 1 83 ? 8.282 2.094 -4.651 1.00 95.88 83 ARG A N 1
ATOM 638 C CA . ARG A 1 83 ? 8.213 0.916 -3.776 1.00 95.88 83 ARG A CA 1
ATOM 639 C C . ARG A 1 83 ? 8.986 -0.257 -4.375 1.00 95.88 83 ARG A C 1
ATOM 641 O O . ARG A 1 83 ? 9.775 -0.876 -3.665 1.00 95.88 83 ARG A O 1
ATOM 648 N N . MET A 1 84 ? 8.792 -0.536 -5.666 1.00 97.19 84 MET A N 1
ATOM 649 C CA . MET A 1 84 ? 9.512 -1.599 -6.377 1.00 97.19 84 MET A CA 1
ATOM 650 C C . MET A 1 84 ? 11.018 -1.331 -6.400 1.00 97.19 84 MET A C 1
ATOM 652 O O . MET A 1 84 ? 11.789 -2.222 -6.050 1.00 97.19 84 MET A O 1
ATOM 656 N N . GLN A 1 85 ? 11.442 -0.102 -6.709 1.00 96.75 85 GLN A N 1
ATOM 657 C CA . GLN A 1 85 ? 12.854 0.291 -6.669 1.00 96.75 85 GLN A CA 1
ATOM 658 C C . GLN A 1 85 ? 13.459 0.018 -5.286 1.00 96.75 85 GLN A C 1
ATOM 660 O O . GLN A 1 85 ? 14.471 -0.670 -5.159 1.00 96.75 85 GLN A O 1
ATOM 665 N N . SER A 1 86 ? 12.796 0.491 -4.231 1.00 94.69 86 SER A N 1
ATOM 666 C CA . SER A 1 86 ? 13.246 0.288 -2.854 1.00 94.69 86 SER A CA 1
ATOM 667 C C . SER A 1 86 ? 13.327 -1.193 -2.472 1.00 94.69 86 SER A C 1
ATOM 669 O O . SER A 1 86 ? 14.297 -1.594 -1.830 1.00 94.69 86 SER A O 1
ATOM 671 N N . ALA A 1 87 ? 12.358 -2.011 -2.899 1.00 94.62 87 ALA A N 1
ATOM 672 C CA . ALA A 1 87 ? 12.370 -3.453 -2.669 1.00 94.62 87 ALA A CA 1
ATOM 673 C C . ALA A 1 87 ? 13.552 -4.138 -3.372 1.00 94.62 87 ALA A C 1
ATOM 675 O O . ALA A 1 87 ? 14.218 -4.971 -2.760 1.00 94.62 87 ALA A O 1
ATOM 676 N N . TRP A 1 88 ? 13.853 -3.756 -4.617 1.00 96.44 88 TRP A N 1
ATOM 677 C CA . TRP A 1 88 ? 14.976 -4.312 -5.374 1.00 96.44 88 TRP A CA 1
ATOM 678 C C . TRP A 1 88 ? 16.326 -3.974 -4.739 1.00 96.44 88 TRP A C 1
ATOM 680 O O . TRP A 1 88 ? 17.143 -4.867 -4.534 1.00 96.44 88 TRP A O 1
ATOM 690 N N . TYR A 1 89 ? 16.553 -2.712 -4.360 1.00 96.25 89 TYR A N 1
ATOM 691 C CA . TYR A 1 89 ? 17.812 -2.316 -3.716 1.00 96.25 89 TYR A CA 1
ATOM 692 C C . TYR A 1 89 ? 17.995 -2.952 -2.343 1.00 96.25 89 TYR A C 1
ATOM 694 O O . TYR A 1 89 ? 19.105 -3.364 -2.004 1.00 96.25 89 TYR A O 1
ATOM 702 N N . HIS A 1 90 ? 16.918 -3.067 -1.564 1.00 93.38 90 HIS A N 1
ATOM 703 C CA . HIS A 1 90 ? 16.974 -3.776 -0.294 1.00 93.38 90 HIS A CA 1
ATOM 704 C C . HIS A 1 90 ? 17.317 -5.257 -0.504 1.00 93.38 90 HIS A C 1
ATOM 706 O O . HIS A 1 90 ? 18.209 -5.776 0.160 1.00 93.38 90 HIS A O 1
ATOM 712 N N . ALA A 1 91 ? 16.685 -5.912 -1.482 1.00 93.56 91 ALA A N 1
ATOM 713 C CA . ALA A 1 91 ? 16.974 -7.296 -1.840 1.00 93.56 91 ALA A CA 1
ATOM 714 C C . ALA A 1 91 ? 18.417 -7.493 -2.326 1.00 93.56 91 ALA A C 1
ATOM 716 O O . ALA A 1 91 ? 19.094 -8.408 -1.868 1.00 93.56 91 ALA A O 1
ATOM 717 N N . MET A 1 92 ? 18.924 -6.605 -3.183 1.00 95.25 92 MET A N 1
ATOM 718 C CA . MET A 1 92 ? 20.302 -6.640 -3.679 1.00 95.25 92 MET A CA 1
ATOM 719 C C . MET A 1 92 ? 21.327 -6.613 -2.536 1.00 95.25 92 MET A C 1
ATOM 721 O O . MET A 1 92 ? 22.309 -7.351 -2.568 1.00 95.25 92 MET A O 1
ATOM 725 N N . GLN A 1 93 ? 21.097 -5.797 -1.506 1.00 92.88 93 GLN A N 1
ATOM 726 C CA . GLN A 1 93 ? 22.015 -5.668 -0.366 1.00 92.88 93 GLN A CA 1
ATOM 727 C C . GLN A 1 93 ? 22.108 -6.927 0.497 1.00 92.88 93 GLN A C 1
ATOM 729 O O . GLN A 1 93 ? 23.111 -7.131 1.178 1.00 92.88 93 GLN A O 1
ATOM 734 N N . ILE A 1 94 ? 21.083 -7.772 0.452 1.00 92.81 94 ILE A N 1
ATOM 735 C CA . ILE A 1 94 ? 21.027 -9.052 1.161 1.00 92.81 94 ILE A CA 1
ATOM 736 C C . ILE A 1 94 ? 21.161 -10.245 0.202 1.00 92.81 94 ILE A C 1
ATOM 738 O O . ILE A 1 94 ? 20.696 -11.337 0.519 1.00 92.81 94 ILE A O 1
ATOM 742 N N . ASP A 1 95 ? 21.741 -10.029 -0.987 1.00 94.56 95 ASP A N 1
ATOM 743 C CA . ASP A 1 95 ? 21.918 -11.027 -2.058 1.00 94.56 95 ASP A CA 1
ATOM 744 C C . ASP A 1 95 ? 20.632 -11.804 -2.406 1.00 94.56 95 ASP A C 1
ATOM 746 O O . ASP A 1 95 ? 20.639 -12.992 -2.733 1.00 94.56 95 ASP A O 1
ATOM 750 N N . PHE A 1 96 ? 19.492 -11.117 -2.333 1.00 92.75 96 PHE A N 1
ATOM 751 C CA . PHE A 1 96 ? 18.168 -11.654 -2.642 1.00 92.75 96 PHE A CA 1
ATOM 752 C C . PHE A 1 96 ? 17.801 -12.886 -1.787 1.00 92.75 96 PHE A C 1
ATOM 754 O O . PHE A 1 96 ? 17.038 -13.749 -2.223 1.00 92.75 96 PHE A O 1
ATOM 761 N N . LEU A 1 97 ? 18.340 -12.992 -0.563 1.00 89.06 97 LEU A N 1
ATOM 762 C CA . LEU A 1 97 ? 18.156 -14.166 0.299 1.00 89.06 97 LEU A CA 1
ATOM 763 C C . LEU A 1 97 ? 16.807 -14.211 1.026 1.00 89.06 97 LEU A C 1
ATOM 765 O O . LEU A 1 97 ? 16.330 -15.300 1.332 1.00 89.06 97 LEU A O 1
ATOM 769 N N . SER A 1 98 ? 16.161 -13.079 1.308 1.00 83.31 98 SER A N 1
ATOM 770 C CA . SER A 1 98 ? 14.882 -13.072 2.049 1.00 83.31 98 SER A CA 1
ATOM 771 C C . SER A 1 98 ? 13.824 -12.124 1.499 1.00 83.31 98 SER A C 1
ATOM 773 O O . SER A 1 98 ? 12.642 -12.419 1.617 1.00 83.31 98 SER A O 1
ATOM 775 N N . VAL A 1 99 ? 14.212 -11.033 0.844 1.00 85.62 99 VAL A N 1
ATOM 776 C CA . VAL A 1 99 ? 13.268 -10.074 0.261 1.00 85.62 99 VAL A CA 1
ATOM 777 C C . VAL A 1 99 ? 13.330 -10.166 -1.254 1.00 85.62 99 VAL A C 1
ATOM 779 O O . VAL A 1 99 ? 14.421 -10.202 -1.814 1.00 85.62 99 VAL A O 1
ATOM 782 N N . CYS A 1 100 ? 12.164 -10.184 -1.911 1.00 87.69 100 CYS A N 1
ATOM 783 C CA . CYS A 1 100 ? 12.051 -10.028 -3.363 1.00 87.69 100 CYS A CA 1
ATOM 784 C C . CYS A 1 100 ? 12.934 -11.019 -4.153 1.00 87.69 100 CYS A C 1
ATOM 786 O O . CYS A 1 100 ? 13.643 -10.639 -5.081 1.00 87.69 100 CYS A O 1
ATOM 788 N N . ARG A 1 101 ? 12.925 -12.311 -3.788 1.00 89.06 101 ARG A N 1
ATOM 789 C CA . ARG A 1 101 ? 13.821 -13.306 -4.416 1.00 89.06 101 ARG A CA 1
ATOM 790 C C . ARG A 1 101 ? 13.672 -13.364 -5.944 1.00 89.06 101 ARG A C 1
ATOM 792 O O . ARG A 1 101 ? 14.662 -13.537 -6.650 1.00 89.06 101 ARG A O 1
ATOM 799 N N . ASP A 1 102 ? 12.460 -13.146 -6.456 1.00 87.81 102 ASP A N 1
ATOM 800 C CA . ASP A 1 102 ? 12.168 -13.219 -7.896 1.00 87.81 102 ASP A CA 1
ATOM 801 C C . ASP A 1 102 ? 12.473 -11.935 -8.674 1.00 87.81 102 ASP A C 1
ATOM 803 O O . ASP A 1 102 ? 12.383 -11.929 -9.906 1.00 87.81 102 ASP A O 1
ATOM 807 N N . CYS A 1 103 ? 12.840 -10.847 -7.988 1.00 93.06 103 CYS A N 1
ATOM 808 C CA . CYS A 1 103 ? 13.317 -9.638 -8.657 1.00 93.06 103 CYS A CA 1
ATOM 809 C C . CYS A 1 103 ? 14.835 -9.629 -8.864 1.00 93.06 103 CYS A C 1
ATOM 811 O O . CYS A 1 103 ? 15.384 -8.619 -9.308 1.00 93.06 103 CYS A O 1
ATOM 813 N N . LYS A 1 104 ? 15.520 -10.747 -8.576 1.00 95.88 104 LYS A N 1
ATOM 814 C CA . LYS A 1 104 ? 16.949 -10.912 -8.854 1.00 95.88 104 LYS A CA 1
ATOM 815 C C . LYS A 1 104 ? 17.232 -10.687 -10.342 1.00 95.88 104 LYS A C 1
ATOM 817 O O . LYS A 1 104 ? 16.795 -11.455 -11.194 1.00 95.88 104 LYS A O 1
ATOM 822 N N . ALA A 1 105 ? 17.986 -9.632 -10.623 1.00 97.00 105 ALA A N 1
ATOM 823 C CA . ALA A 1 105 ? 18.408 -9.190 -11.950 1.00 97.00 105 ALA A CA 1
ATOM 824 C C . ALA A 1 105 ? 19.725 -8.404 -11.823 1.00 97.00 105 ALA A C 1
ATOM 826 O O . ALA A 1 105 ? 20.153 -8.108 -10.705 1.00 97.00 105 ALA A O 1
ATOM 827 N N . LEU A 1 106 ? 20.376 -8.048 -12.937 1.00 97.25 106 LEU A N 1
ATOM 828 C CA . LEU A 1 106 ? 21.620 -7.263 -12.908 1.00 97.25 106 LEU A CA 1
ATOM 829 C C . LEU A 1 106 ? 21.370 -5.790 -12.558 1.00 97.25 106 LEU A C 1
ATOM 831 O O . LEU A 1 106 ? 22.276 -5.102 -12.095 1.00 97.25 106 LEU A O 1
ATOM 835 N N . SER A 1 107 ? 20.149 -5.299 -12.782 1.00 97.50 107 SER A N 1
ATOM 836 C CA . SER A 1 107 ? 19.713 -3.942 -12.438 1.00 97.50 107 SER A CA 1
ATOM 837 C C . SER A 1 107 ? 18.223 -3.906 -12.091 1.00 97.50 107 SER A C 1
ATOM 839 O O . SER A 1 107 ? 17.468 -4.799 -12.488 1.00 97.50 107 SER A O 1
ATOM 841 N N . PHE A 1 108 ? 17.781 -2.843 -11.411 1.00 97.56 108 PHE A N 1
ATOM 842 C CA . PHE A 1 108 ? 16.359 -2.594 -11.164 1.00 97.56 108 PHE A CA 1
ATOM 843 C C . PHE A 1 108 ? 15.557 -2.539 -12.472 1.00 97.56 108 PHE A C 1
ATOM 845 O O . PHE A 1 108 ? 14.506 -3.167 -12.576 1.00 97.56 108 PHE A O 1
ATOM 852 N N . VAL A 1 109 ? 16.079 -1.846 -13.488 1.00 98.31 109 VAL A N 1
ATOM 853 C CA . VAL A 1 109 ? 15.433 -1.691 -14.802 1.00 98.31 109 VAL A CA 1
ATOM 854 C C . VAL A 1 109 ? 15.207 -3.041 -15.489 1.00 98.31 109 VAL A C 1
ATOM 856 O O . VAL A 1 109 ? 14.127 -3.284 -16.028 1.00 98.31 109 VAL A O 1
ATOM 859 N N . GLU A 1 110 ? 16.197 -3.936 -15.445 1.00 98.31 110 GLU A N 1
ATOM 860 C CA . GLU A 1 110 ? 16.061 -5.294 -15.981 1.00 98.31 110 GLU A CA 1
ATOM 861 C C . GLU A 1 110 ? 15.013 -6.099 -15.201 1.00 98.31 110 GLU A C 1
ATOM 863 O O . GLU A 1 110 ? 14.113 -6.682 -15.807 1.00 98.31 110 GLU A O 1
ATOM 868 N N . GLY A 1 111 ? 15.074 -6.076 -13.864 1.00 97.56 111 GLY A N 1
ATOM 869 C CA . GLY A 1 111 ? 14.100 -6.764 -13.015 1.00 97.56 111 GLY A CA 1
ATOM 870 C C . GLY A 1 111 ? 12.669 -6.277 -13.255 1.00 97.56 111 GLY A C 1
ATOM 871 O O . GLY A 1 111 ? 11.746 -7.088 -13.374 1.00 97.56 111 GLY A O 1
ATOM 872 N N . LEU A 1 112 ? 12.485 -4.961 -13.397 1.00 98.31 112 LEU A N 1
ATOM 873 C CA . LEU A 1 112 ? 11.204 -4.334 -13.714 1.00 98.31 112 LEU A CA 1
ATOM 874 C C . LEU A 1 112 ? 10.671 -4.808 -15.071 1.00 98.31 112 LEU A C 1
ATOM 876 O O . LEU A 1 112 ? 9.517 -5.223 -15.160 1.00 98.31 112 LEU A O 1
ATOM 880 N N . ALA A 1 113 ? 11.506 -4.803 -16.114 1.00 98.50 113 ALA A N 1
ATOM 881 C CA . ALA A 1 113 ? 11.116 -5.268 -17.444 1.00 98.50 113 ALA A CA 1
ATOM 882 C C . ALA A 1 113 ? 10.704 -6.749 -17.444 1.00 98.50 113 ALA A C 1
ATOM 884 O O . ALA A 1 113 ? 9.663 -7.098 -17.999 1.00 98.50 113 ALA A O 1
ATOM 885 N N . MET A 1 114 ? 11.475 -7.612 -16.773 1.00 97.88 114 MET A N 1
ATOM 886 C CA . MET A 1 114 ? 11.149 -9.036 -16.635 1.00 97.88 114 MET A CA 1
ATOM 887 C C . MET A 1 114 ? 9.819 -9.252 -15.906 1.00 97.88 114 MET A C 1
ATOM 889 O O . MET A 1 114 ? 9.032 -10.110 -16.299 1.00 97.88 114 MET A O 1
ATOM 893 N N . THR A 1 115 ? 9.565 -8.466 -14.860 1.00 97.50 115 THR A N 1
ATOM 894 C CA . THR A 1 115 ? 8.328 -8.534 -14.072 1.00 97.50 115 THR A CA 1
ATOM 895 C C . THR A 1 115 ? 7.110 -8.153 -14.904 1.00 97.50 115 THR A C 1
ATOM 897 O O . THR A 1 115 ? 6.107 -8.863 -14.897 1.00 97.50 115 THR A O 1
ATOM 900 N N . LEU A 1 116 ? 7.197 -7.055 -15.661 1.00 98.06 116 LEU A N 1
ATOM 901 C CA . LEU A 1 116 ? 6.099 -6.604 -16.516 1.00 98.06 116 LEU A CA 1
ATOM 902 C C . LEU A 1 116 ? 5.842 -7.576 -17.680 1.00 98.06 116 LEU A C 1
ATOM 904 O O . LEU A 1 116 ? 4.684 -7.871 -17.963 1.00 98.06 116 LEU A O 1
ATOM 908 N N . ASP A 1 117 ? 6.889 -8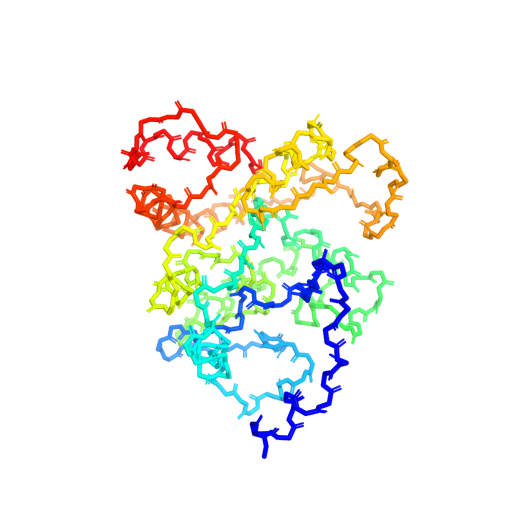.147 -18.292 1.00 97.94 117 ASP A N 1
ATOM 909 C CA . ASP A 1 117 ? 6.740 -9.202 -19.312 1.00 97.94 117 ASP A CA 1
ATOM 910 C C . ASP A 1 117 ? 6.014 -10.434 -18.756 1.00 97.94 117 ASP A C 1
ATOM 912 O O . ASP A 1 117 ? 5.117 -10.979 -19.397 1.00 97.94 117 ASP A O 1
ATOM 916 N N . ARG A 1 118 ? 6.371 -10.873 -17.541 1.00 96.50 118 ARG A N 1
ATOM 917 C CA . ARG A 1 118 ? 5.706 -11.994 -16.864 1.00 96.50 118 ARG A CA 1
ATOM 918 C C . ARG A 1 118 ? 4.247 -11.682 -16.535 1.00 96.50 118 ARG A C 1
ATOM 920 O O . ARG A 1 118 ? 3.390 -12.548 -16.724 1.00 96.50 118 ARG A O 1
ATOM 927 N N . PHE A 1 119 ? 3.963 -10.464 -16.086 1.00 96.81 119 PHE A N 1
ATOM 928 C CA . PHE A 1 119 ? 2.611 -10.019 -15.768 1.00 96.81 119 PHE A CA 1
ATOM 929 C C . PHE A 1 119 ? 1.686 -9.994 -16.992 1.00 96.81 119 PHE A C 1
ATOM 931 O O . PHE A 1 119 ? 0.532 -10.396 -16.887 1.00 96.81 119 PHE A O 1
ATOM 938 N N . GLU A 1 120 ? 2.190 -9.596 -18.164 1.00 96.62 120 GLU A N 1
ATOM 939 C CA . GLU A 1 120 ? 1.411 -9.525 -19.412 1.00 96.62 120 GLU A CA 1
ATOM 940 C C . GLU A 1 120 ? 1.089 -10.907 -20.035 1.00 96.62 120 GLU A C 1
ATOM 942 O O . GLU A 1 120 ? 0.383 -10.989 -21.044 1.00 96.62 120 GLU A O 1
ATOM 947 N N . ARG A 1 121 ? 1.563 -12.016 -19.445 1.00 96.00 121 ARG A N 1
ATOM 948 C CA . ARG A 1 121 ? 1.259 -13.386 -19.903 1.00 96.00 121 ARG A CA 1
ATOM 949 C C . ARG A 1 121 ? -0.181 -13.799 -19.580 1.00 96.00 121 ARG A C 1
ATOM 951 O O . ARG A 1 121 ? -0.896 -13.156 -18.820 1.00 96.00 121 ARG A O 1
ATOM 958 N N . SER A 1 122 ? -0.606 -14.928 -20.153 1.00 94.69 122 SER A N 1
ATOM 959 C CA . SER A 1 122 ? -1.896 -15.560 -19.858 1.00 94.69 122 SER A CA 1
ATOM 960 C C . SER A 1 122 ? -1.679 -16.981 -19.311 1.00 94.69 122 SER A C 1
ATOM 962 O O . SER A 1 122 ? -1.191 -17.841 -20.052 1.00 94.69 122 SER A O 1
ATOM 964 N N . PRO A 1 123 ? -1.994 -17.252 -18.029 1.00 94.44 123 PRO A N 1
ATOM 965 C CA . PRO A 1 123 ? -2.469 -16.298 -17.018 1.00 94.44 123 PRO A CA 1
ATOM 966 C C . PRO A 1 123 ? -1.385 -15.293 -16.574 1.00 94.44 123 PRO A C 1
ATOM 968 O O . PRO A 1 123 ? -0.195 -15.591 -16.740 1.00 94.44 123 PRO A O 1
ATOM 971 N N . PRO A 1 124 ? -1.776 -14.140 -15.993 1.00 95.38 124 PRO A N 1
ATOM 972 C CA . PRO A 1 124 ? -0.827 -13.158 -15.479 1.00 95.38 124 PRO A CA 1
ATOM 973 C C . PRO A 1 124 ? -0.009 -13.742 -14.325 1.00 95.38 124 PRO A C 1
ATOM 975 O O . PRO A 1 124 ? -0.533 -14.468 -13.470 1.00 95.38 124 PRO A O 1
ATOM 978 N N . MET A 1 125 ? 1.281 -13.413 -14.301 1.00 94.69 125 MET A N 1
ATOM 979 C CA . MET A 1 125 ? 2.194 -13.797 -13.230 1.00 94.69 125 MET A CA 1
ATOM 980 C C . MET A 1 125 ? 2.519 -12.587 -12.354 1.00 94.69 125 MET A C 1
ATOM 982 O O . MET A 1 125 ? 3.089 -11.601 -12.813 1.00 94.69 125 MET A O 1
ATOM 986 N N . TYR A 1 126 ? 2.129 -12.676 -11.089 1.00 94.12 126 TYR A N 1
ATOM 987 C CA . TYR A 1 126 ? 2.361 -11.678 -10.061 1.00 94.12 126 TYR A CA 1
ATOM 988 C C . TYR A 1 126 ? 3.627 -12.031 -9.295 1.00 94.12 126 TYR A C 1
ATOM 990 O O . TYR A 1 126 ? 3.602 -12.828 -8.355 1.00 94.12 126 TYR A O 1
ATOM 998 N N . ASP A 1 127 ? 4.741 -11.427 -9.687 1.00 94.44 127 ASP A N 1
ATOM 999 C CA . ASP A 1 127 ? 5.931 -11.494 -8.850 1.00 94.44 127 ASP A CA 1
ATOM 1000 C C . ASP A 1 127 ? 5.647 -10.837 -7.496 1.00 94.44 127 ASP A C 1
ATOM 1002 O O . ASP A 1 127 ? 4.901 -9.856 -7.428 1.00 94.44 127 ASP A O 1
ATOM 1006 N N . ASP A 1 128 ? 6.264 -11.335 -6.425 1.00 90.44 128 ASP A N 1
ATOM 1007 C CA . ASP A 1 128 ? 6.007 -10.883 -5.051 1.00 90.44 128 ASP A CA 1
ATOM 1008 C C . ASP A 1 128 ? 6.006 -9.346 -4.925 1.00 90.44 128 ASP A C 1
ATOM 1010 O O . ASP A 1 128 ? 5.038 -8.719 -4.494 1.00 90.44 128 ASP A O 1
ATOM 1014 N N . TRP A 1 129 ? 7.053 -8.696 -5.429 1.00 94.44 129 TRP A N 1
ATOM 1015 C CA . TRP A 1 129 ? 7.155 -7.242 -5.383 1.00 94.44 129 TRP A CA 1
ATOM 1016 C C . TRP A 1 129 ? 6.167 -6.480 -6.281 1.00 94.44 129 TRP A C 1
ATOM 1018 O O . TRP A 1 129 ? 5.882 -5.316 -5.996 1.00 94.44 129 TRP A O 1
ATOM 1028 N N . LEU A 1 130 ? 5.629 -7.107 -7.328 1.00 96.06 130 LEU A N 1
ATOM 1029 C CA . LEU A 1 130 ? 4.557 -6.533 -8.136 1.00 96.06 130 LEU A CA 1
ATOM 1030 C C . LEU A 1 130 ? 3.243 -6.602 -7.363 1.00 96.06 130 LEU A C 1
ATOM 1032 O O . LEU A 1 130 ? 2.563 -5.588 -7.227 1.00 96.06 130 LEU A O 1
ATOM 1036 N N . TRP A 1 131 ? 2.927 -7.776 -6.804 1.00 95.38 131 TRP A N 1
ATOM 1037 C CA . TRP A 1 131 ? 1.731 -7.986 -5.992 1.00 95.38 131 TRP A CA 1
ATOM 1038 C C . TRP A 1 131 ? 1.676 -6.996 -4.833 1.00 95.38 131 TRP A C 1
ATOM 1040 O O . TRP A 1 131 ? 0.700 -6.268 -4.688 1.00 95.38 131 TRP A O 1
ATOM 1050 N N . GLN A 1 132 ? 2.765 -6.877 -4.075 1.00 94.69 132 GLN A N 1
ATOM 1051 C CA . GLN A 1 132 ? 2.899 -5.930 -2.967 1.00 94.69 132 GLN A CA 1
ATOM 1052 C C . GLN A 1 132 ? 2.730 -4.455 -3.368 1.00 94.69 132 GLN A C 1
ATOM 1054 O O . GLN A 1 132 ? 2.415 -3.626 -2.516 1.00 94.69 132 GLN A O 1
ATOM 1059 N N . SER A 1 133 ? 2.950 -4.115 -4.639 1.00 97.12 133 SER A N 1
ATOM 1060 C CA . SER A 1 133 ? 2.756 -2.766 -5.178 1.00 97.12 133 SER A CA 1
ATOM 1061 C C . SER A 1 133 ? 1.323 -2.485 -5.644 1.00 97.12 133 SER A C 1
ATOM 1063 O O . SER A 1 133 ? 1.063 -1.368 -6.082 1.00 97.12 133 SER A O 1
ATOM 1065 N N . MET A 1 134 ? 0.393 -3.446 -5.555 1.00 97.56 134 MET A N 1
ATOM 1066 C CA . MET A 1 134 ? -0.991 -3.323 -6.044 1.00 97.56 134 MET A CA 1
ATOM 1067 C C . MET A 1 134 ? -2.025 -3.314 -4.901 1.00 97.56 134 MET A C 1
ATOM 1069 O O . MET A 1 134 ? -2.869 -4.213 -4.804 1.00 97.56 134 MET A O 1
ATOM 1073 N N . PRO A 1 135 ? -2.022 -2.296 -4.018 1.00 97.56 135 PRO A N 1
ATOM 1074 C CA . PRO A 1 135 ? -2.946 -2.236 -2.886 1.00 97.56 135 PRO A CA 1
ATOM 1075 C C . PRO A 1 135 ? -4.419 -2.151 -3.317 1.00 97.56 135 PRO A C 1
ATOM 1077 O O . PRO A 1 135 ? -5.297 -2.491 -2.523 1.00 97.56 135 PRO A O 1
ATOM 1080 N N . SER A 1 136 ? -4.714 -1.765 -4.570 1.00 98.00 136 SER A N 1
ATOM 1081 C CA . SER A 1 136 ? -6.088 -1.740 -5.097 1.00 98.00 136 SER A CA 1
ATOM 1082 C C . SER A 1 136 ? -6.746 -3.122 -5.121 1.00 98.00 136 SER A C 1
ATOM 1084 O O . SER A 1 136 ? -7.967 -3.226 -5.022 1.00 98.00 136 SER A O 1
ATOM 1086 N N . LEU A 1 137 ? -5.937 -4.180 -5.229 1.00 97.12 137 LEU A N 1
ATOM 1087 C CA . LEU A 1 137 ? -6.394 -5.568 -5.243 1.00 97.12 137 LEU A CA 1
ATOM 1088 C C . LEU A 1 137 ? -6.491 -6.163 -3.831 1.00 97.12 137 LEU A C 1
ATOM 1090 O O . LEU A 1 137 ? -7.148 -7.182 -3.642 1.00 97.12 137 LEU A O 1
ATOM 1094 N N . GLN A 1 138 ? -5.863 -5.523 -2.843 1.00 97.56 138 GLN A N 1
ATOM 1095 C CA . GLN A 1 138 ? -5.701 -6.044 -1.484 1.00 97.56 138 GLN A CA 1
ATOM 1096 C C . GLN A 1 138 ? -6.695 -5.413 -0.506 1.00 97.56 138 GLN A C 1
ATOM 1098 O O . GLN A 1 138 ? -7.362 -6.120 0.248 1.00 97.56 138 GLN A O 1
ATOM 1103 N N . LEU A 1 139 ? -6.842 -4.083 -0.534 1.00 98.25 139 LEU A N 1
ATOM 1104 C CA . LEU A 1 139 ? -7.737 -3.348 0.368 1.00 98.25 139 LEU A CA 1
ATOM 1105 C C . LEU A 1 139 ? -9.201 -3.819 0.340 1.00 98.25 139 LEU A C 1
ATOM 1107 O O . LEU A 1 139 ? -9.792 -3.885 1.421 1.00 98.25 139 LEU A O 1
ATOM 1111 N N . PRO A 1 140 ? -9.788 -4.214 -0.810 1.00 98.25 140 PRO A N 1
ATOM 1112 C CA . PRO A 1 140 ? -11.151 -4.738 -0.825 1.00 98.25 140 PRO A CA 1
ATOM 1113 C C . PRO A 1 140 ? -11.355 -5.957 0.089 1.00 98.25 140 PRO A C 1
ATOM 1115 O O . PRO A 1 140 ? -12.415 -6.083 0.698 1.00 98.25 140 PRO A O 1
ATOM 1118 N N . TRP A 1 141 ? -10.342 -6.819 0.253 1.00 98.06 141 TRP A N 1
ATOM 1119 C CA . TRP A 1 141 ? -10.408 -7.973 1.162 1.00 98.06 141 TRP A CA 1
ATOM 1120 C C . TRP A 1 141 ? -10.394 -7.566 2.637 1.00 98.06 141 TRP A C 1
ATOM 1122 O O . TRP A 1 141 ? -11.085 -8.161 3.464 1.00 98.06 141 TRP A O 1
ATOM 1132 N N . TRP A 1 142 ? -9.632 -6.529 2.980 1.00 98.31 142 TRP A N 1
ATOM 1133 C CA . TRP A 1 142 ? -9.634 -5.969 4.331 1.00 98.31 142 TRP A CA 1
ATOM 1134 C C . TRP A 1 142 ? -10.985 -5.332 4.654 1.00 98.31 142 TRP A C 1
ATOM 1136 O O . TRP A 1 142 ? -11.576 -5.605 5.695 1.00 98.31 142 TRP A O 1
ATOM 1146 N N . HIS A 1 143 ? -11.522 -4.552 3.724 1.00 96.56 143 HIS A N 1
ATOM 1147 C CA . HIS A 1 143 ? -12.819 -3.897 3.855 1.00 96.56 143 HIS A CA 1
ATOM 1148 C C . HIS A 1 143 ? -14.003 -4.874 3.855 1.00 96.56 143 HIS A C 1
ATOM 1150 O O . HIS A 1 143 ? -15.019 -4.605 4.492 1.00 96.56 143 HIS A O 1
ATOM 1156 N N . SER A 1 144 ? -13.902 -6.027 3.184 1.00 97.88 144 SER A N 1
ATOM 1157 C CA . SER A 1 144 ? -14.958 -7.043 3.262 1.00 97.88 144 SER A CA 1
ATOM 1158 C C . SER A 1 144 ? -15.068 -7.675 4.651 1.00 97.88 144 SER A C 1
ATOM 1160 O O . SER A 1 144 ? -16.136 -8.158 5.024 1.00 97.88 144 SER A O 1
ATOM 1162 N N . GLU A 1 145 ? -13.982 -7.655 5.426 1.00 98.31 145 GLU A N 1
ATOM 1163 C CA . GLU A 1 145 ? -13.897 -8.307 6.733 1.00 98.31 145 GLU A CA 1
ATOM 1164 C C . GLU A 1 145 ? -13.909 -7.318 7.909 1.00 98.31 145 GLU A C 1
ATOM 1166 O O . GLU A 1 145 ? -14.224 -7.721 9.030 1.00 98.31 145 GLU A O 1
ATOM 1171 N N . PHE A 1 146 ? -13.642 -6.030 7.690 1.00 98.56 146 PHE A N 1
ATOM 1172 C CA . PHE A 1 146 ? -13.564 -5.017 8.748 1.00 98.56 146 PHE A CA 1
ATOM 1173 C C . PHE A 1 146 ? -14.296 -3.725 8.386 1.00 98.56 146 PHE A C 1
ATOM 1175 O O . PHE A 1 146 ? -14.426 -3.361 7.219 1.00 98.56 146 PHE A O 1
ATOM 1182 N N . ASP A 1 147 ? -14.783 -3.018 9.408 1.00 98.38 147 ASP A N 1
ATOM 1183 C CA . ASP A 1 147 ? -15.412 -1.710 9.221 1.00 98.38 147 ASP A CA 1
ATOM 1184 C C . ASP A 1 147 ? -14.359 -0.699 8.745 1.00 98.38 147 ASP A C 1
ATOM 1186 O O . ASP A 1 147 ? -13.225 -0.702 9.226 1.00 98.38 147 ASP A O 1
ATOM 1190 N N . ALA A 1 148 ? -14.730 0.192 7.823 1.00 98.44 148 ALA A N 1
ATOM 1191 C CA . ALA A 1 148 ? -13.812 1.188 7.283 1.00 98.44 148 ALA A CA 1
ATOM 1192 C C . ALA A 1 148 ? -13.197 2.078 8.379 1.00 98.44 148 ALA A C 1
ATOM 1194 O O . ALA A 1 148 ? -12.042 2.469 8.262 1.00 98.44 148 ALA A O 1
ATOM 1195 N N . ARG A 1 149 ? -13.909 2.320 9.489 1.00 98.31 149 ARG A N 1
ATOM 1196 C CA . ARG A 1 149 ? -13.401 3.063 10.658 1.00 98.31 149 ARG A CA 1
ATOM 1197 C C . ARG A 1 149 ? -12.229 2.386 11.366 1.00 98.31 149 ARG A C 1
ATOM 1199 O O . ARG A 1 149 ? -11.589 3.021 12.192 1.00 98.31 149 ARG A O 1
ATOM 1206 N N . GLN A 1 150 ? -11.953 1.118 11.071 1.00 98.12 150 GLN A N 1
ATOM 1207 C CA . GLN A 1 150 ? -10.780 0.401 11.571 1.00 98.12 150 GLN A CA 1
ATOM 1208 C C . GLN A 1 150 ? -9.542 0.615 10.687 1.00 98.12 150 GLN A C 1
ATOM 1210 O O . GLN A 1 150 ? -8.475 0.118 11.037 1.00 98.12 150 GLN A O 1
ATOM 1215 N N . LEU A 1 151 ? -9.655 1.328 9.559 1.00 98.38 151 LEU A N 1
ATOM 1216 C CA . LEU A 1 151 ? -8.559 1.589 8.626 1.00 98.38 151 LEU A CA 1
ATOM 1217 C C . LEU A 1 151 ? -8.031 3.020 8.774 1.00 98.38 151 LEU A C 1
ATOM 1219 O O . LEU A 1 151 ? -8.767 4.002 8.654 1.00 98.38 151 LEU A O 1
ATOM 1223 N N . PHE A 1 152 ? -6.722 3.117 8.973 1.00 97.75 152 PHE A N 1
ATOM 1224 C CA . PHE A 1 152 ? -5.945 4.345 9.014 1.00 97.75 152 PHE A CA 1
ATOM 1225 C C . PHE A 1 152 ? -4.896 4.288 7.909 1.00 97.75 152 PHE A C 1
ATOM 1227 O O . PHE A 1 152 ? -3.937 3.525 7.987 1.00 97.75 152 PHE A O 1
ATOM 1234 N N . VAL A 1 153 ? -5.090 5.067 6.852 1.00 97.12 153 VAL A N 1
ATOM 1235 C CA . VAL A 1 153 ? -4.258 5.039 5.650 1.00 97.12 153 VAL A CA 1
ATOM 1236 C C . VAL A 1 153 ? -3.417 6.306 5.584 1.00 97.12 153 VAL A C 1
ATOM 1238 O O . VAL A 1 153 ? -3.943 7.417 5.639 1.00 97.12 153 VAL A O 1
ATOM 1241 N N . LEU A 1 154 ? -2.109 6.147 5.419 1.00 95.69 154 LEU A N 1
ATOM 1242 C CA . LEU A 1 154 ? -1.168 7.237 5.194 1.00 95.69 154 LEU A CA 1
ATOM 1243 C C . LEU A 1 154 ? -0.371 7.003 3.911 1.00 95.69 154 LEU A C 1
ATOM 1245 O O . LEU A 1 154 ? -0.182 5.864 3.490 1.00 95.69 154 LEU A O 1
ATOM 1249 N N . GLY A 1 155 ? 0.105 8.083 3.301 1.00 94.75 155 GLY A N 1
ATOM 1250 C CA . GLY A 1 155 ? 1.123 8.007 2.259 1.00 94.75 155 GLY A CA 1
ATOM 1251 C C . GLY A 1 155 ? 2.527 8.174 2.841 1.00 94.75 155 GLY A C 1
ATOM 1252 O O . GLY A 1 155 ? 2.733 8.931 3.794 1.00 94.75 155 GLY A O 1
ATOM 1253 N N . THR A 1 156 ? 3.505 7.482 2.264 1.00 91.56 156 THR A N 1
ATOM 1254 C CA . THR A 1 156 ? 4.898 7.480 2.730 1.00 91.56 156 THR A CA 1
ATOM 1255 C C . THR A 1 156 ? 5.527 8.876 2.676 1.00 91.56 156 THR A C 1
ATOM 1257 O O . THR A 1 156 ? 6.326 9.210 3.553 1.00 91.56 156 THR A O 1
ATOM 1260 N N . HIS A 1 157 ? 5.159 9.727 1.711 1.00 89.81 157 HIS A N 1
ATOM 1261 C CA . HIS A 1 157 ? 5.694 11.091 1.648 1.00 89.81 157 HIS A CA 1
ATOM 1262 C C . HIS A 1 157 ? 5.181 11.988 2.771 1.00 89.81 157 HIS A C 1
ATOM 1264 O O . HIS A 1 157 ? 5.931 12.847 3.233 1.00 89.81 157 HIS A O 1
ATOM 1270 N N . GLU A 1 158 ? 3.965 11.769 3.279 1.00 86.00 158 GLU A N 1
ATOM 1271 C CA . GLU A 1 158 ? 3.486 12.511 4.452 1.00 86.00 158 GLU A CA 1
ATOM 1272 C C . GLU A 1 158 ? 4.338 12.194 5.683 1.00 86.00 158 GLU A C 1
ATOM 1274 O O . GLU A 1 158 ? 4.746 13.105 6.402 1.00 86.00 158 GLU A O 1
ATOM 1279 N N . TYR A 1 159 ? 4.708 10.924 5.869 1.00 83.81 159 TYR A N 1
ATOM 1280 C CA . TYR A 1 159 ? 5.636 10.530 6.929 1.00 83.81 159 TYR A CA 1
ATOM 1281 C C . TYR A 1 159 ? 7.013 11.195 6.768 1.00 83.81 159 TYR A C 1
ATOM 1283 O O . TYR A 1 159 ? 7.542 11.769 7.719 1.00 83.81 159 TYR A O 1
ATOM 1291 N N . GLY A 1 160 ? 7.579 11.166 5.556 1.00 84.25 160 GLY A N 1
ATOM 1292 C CA . GLY A 1 160 ? 8.898 11.745 5.284 1.00 84.25 160 GLY A CA 1
ATOM 1293 C C . GLY A 1 160 ? 8.949 13.273 5.404 1.00 84.25 160 GLY A C 1
ATOM 1294 O O . GLY A 1 160 ? 9.934 13.817 5.897 1.00 84.25 160 GLY A O 1
ATOM 1295 N N . ARG A 1 161 ? 7.894 13.975 4.973 1.00 83.69 161 ARG A N 1
ATOM 1296 C CA . ARG A 1 161 ? 7.840 15.445 4.942 1.00 83.69 161 ARG A CA 1
ATOM 1297 C C . ARG A 1 161 ? 7.469 16.052 6.289 1.00 83.69 161 ARG A C 1
ATOM 1299 O O . ARG A 1 161 ? 8.051 17.058 6.686 1.00 83.69 161 ARG A O 1
ATOM 1306 N N . SER A 1 162 ? 6.469 15.485 6.955 1.00 82.00 162 SER A N 1
ATOM 1307 C CA . SER A 1 162 ? 5.894 16.052 8.179 1.00 82.00 162 SER A CA 1
ATOM 1308 C C . SER A 1 162 ? 6.506 15.465 9.452 1.00 82.00 162 SER A C 1
ATOM 1310 O O . SER A 1 162 ? 6.299 16.009 10.537 1.00 82.00 162 SER A O 1
ATOM 1312 N N . GLY A 1 163 ? 7.292 14.393 9.320 1.00 83.44 163 GLY A N 1
ATOM 1313 C CA . GLY A 1 163 ? 7.887 13.672 10.436 1.00 83.44 163 GLY A CA 1
ATOM 1314 C C . GLY A 1 163 ? 6.864 12.846 11.218 1.00 83.44 163 GLY A C 1
ATOM 1315 O O . GLY A 1 163 ? 5.684 12.764 10.876 1.00 83.44 163 GLY A O 1
ATOM 1316 N N . PHE A 1 164 ? 7.328 12.226 12.303 1.00 86.62 164 PHE A N 1
ATOM 1317 C CA . PHE A 1 164 ? 6.501 11.328 13.112 1.00 86.62 164 PHE A CA 1
ATOM 1318 C C . PHE A 1 164 ? 5.403 12.052 13.903 1.00 86.62 164 PHE A C 1
ATOM 1320 O O . PHE A 1 164 ? 4.320 11.504 14.083 1.00 86.62 164 PHE A O 1
ATOM 1327 N N . ARG A 1 165 ? 5.644 13.284 14.367 1.00 88.69 165 ARG A N 1
ATOM 1328 C CA . ARG A 1 165 ? 4.738 13.960 15.308 1.00 88.69 165 ARG A CA 1
ATOM 1329 C C . ARG A 1 165 ? 3.307 14.138 14.764 1.00 88.69 165 ARG A C 1
ATOM 1331 O O . ARG A 1 165 ? 2.391 13.683 15.441 1.00 88.69 165 ARG A O 1
ATOM 1338 N N . PRO A 1 166 ? 3.072 14.696 13.560 1.00 88.75 166 PRO A N 1
ATOM 1339 C CA . PRO A 1 166 ? 1.709 14.834 13.036 1.00 88.75 166 PRO A CA 1
ATOM 1340 C C . PRO A 1 166 ? 1.011 13.488 12.802 1.00 88.75 166 PRO A C 1
ATOM 1342 O O . PRO A 1 166 ? -0.211 13.396 12.894 1.00 88.75 166 PRO A O 1
ATOM 1345 N N . LEU A 1 167 ? 1.781 12.432 12.512 1.00 89.88 167 LEU A N 1
ATOM 1346 C CA . LEU A 1 167 ? 1.256 11.073 12.408 1.00 89.88 167 LEU A CA 1
ATOM 1347 C C . LEU A 1 167 ? 0.839 10.536 13.782 1.00 89.88 167 LEU A C 1
ATOM 1349 O O . LEU A 1 167 ? -0.240 9.966 13.901 1.00 89.88 167 LEU A O 1
ATOM 1353 N N . CYS A 1 168 ? 1.665 10.743 14.807 1.00 91.88 168 CYS A N 1
ATOM 1354 C CA . CYS A 1 168 ? 1.366 10.370 16.185 1.00 91.88 168 CYS A CA 1
ATOM 1355 C C . CYS A 1 168 ? 0.098 11.069 16.692 1.00 91.88 168 CYS A C 1
ATOM 1357 O O . CYS A 1 168 ? -0.828 10.392 17.131 1.00 91.88 168 CYS A O 1
ATOM 1359 N N . GLU A 1 169 ? -0.003 12.389 16.501 1.00 92.25 169 GLU A N 1
ATOM 1360 C CA . GLU A 1 169 ? -1.175 13.195 16.875 1.00 92.25 169 GLU A CA 1
ATOM 1361 C C . GLU A 1 169 ? -2.459 12.740 16.152 1.00 92.25 169 GLU A C 1
ATOM 1363 O O . GLU A 1 169 ? -3.555 12.834 16.700 1.00 92.25 169 GLU A O 1
ATOM 1368 N N . ALA A 1 170 ? -2.350 12.224 14.923 1.00 92.88 170 ALA A N 1
ATOM 1369 C CA . ALA A 1 170 ? -3.488 11.657 14.197 1.00 92.88 170 ALA A CA 1
ATOM 1370 C C . ALA A 1 170 ? -3.838 10.229 14.654 1.00 92.88 170 ALA A C 1
ATOM 1372 O O . ALA A 1 170 ? -5.008 9.840 14.634 1.00 92.88 170 ALA A O 1
ATOM 1373 N N . LEU A 1 171 ? -2.836 9.438 15.040 1.00 93.88 171 LEU A N 1
ATOM 1374 C CA . LEU A 1 171 ? -2.990 8.032 15.407 1.00 93.88 171 LEU A CA 1
ATOM 1375 C C . LEU A 1 171 ? -3.487 7.856 16.851 1.00 93.88 171 LEU A C 1
ATOM 1377 O O . LEU A 1 171 ? -4.226 6.914 17.132 1.00 93.88 171 LEU A O 1
ATOM 1381 N N . GLU A 1 172 ? -3.144 8.780 17.746 1.00 94.12 172 GLU A N 1
ATOM 1382 C CA . GLU A 1 172 ? -3.581 8.802 19.144 1.00 94.12 172 GLU A CA 1
ATOM 1383 C C . GLU A 1 172 ? -5.118 8.730 19.303 1.00 94.12 172 GLU A C 1
ATOM 1385 O O . GLU A 1 172 ? -5.604 7.752 19.888 1.00 94.12 172 GLU A O 1
ATOM 1390 N N . PRO A 1 173 ? -5.927 9.652 18.730 1.00 94.75 173 PRO A N 1
ATOM 1391 C CA . PRO A 1 173 ? -7.385 9.574 18.832 1.00 94.75 173 PRO A CA 1
ATOM 1392 C C . PRO A 1 173 ? -7.962 8.365 18.089 1.00 94.75 173 PRO A C 1
ATOM 1394 O O . PRO A 1 173 ? -9.007 7.847 18.480 1.00 94.75 173 PRO A O 1
ATOM 1397 N N . PHE A 1 174 ? -7.289 7.889 17.037 1.00 95.25 174 PHE A N 1
ATOM 1398 C CA . PHE A 1 174 ? -7.713 6.708 16.288 1.00 95.25 174 PHE A CA 1
ATOM 1399 C C . PHE A 1 174 ? -7.595 5.425 17.122 1.00 95.25 174 PHE A C 1
ATOM 1401 O O . PHE A 1 174 ? -8.488 4.579 17.101 1.00 95.25 174 PHE A O 1
ATOM 1408 N N . LEU A 1 175 ? -6.516 5.289 17.896 1.00 93.69 175 LEU A N 1
ATOM 1409 C CA . LEU A 1 175 ? -6.301 4.147 18.784 1.00 93.69 175 LEU A CA 1
ATOM 1410 C C . LEU A 1 175 ? -6.940 4.344 20.167 1.00 93.69 175 LEU A C 1
ATOM 1412 O O . LEU A 1 175 ? -7.126 3.369 20.904 1.00 93.69 175 LEU A O 1
ATOM 1416 N N . GLY A 1 176 ? -7.301 5.577 20.527 1.00 92.31 176 GLY A N 1
ATOM 1417 C CA . GLY A 1 176 ? -7.831 5.933 21.842 1.00 92.31 176 GLY A CA 1
ATOM 1418 C C . GLY A 1 176 ? -6.809 5.676 22.947 1.00 92.31 176 GLY A C 1
ATOM 1419 O O . GLY A 1 176 ? -7.133 5.042 23.954 1.00 92.31 176 GLY A O 1
ATOM 1420 N N . VAL A 1 177 ? -5.565 6.071 22.704 1.00 90.81 177 VAL A N 1
ATOM 1421 C CA . VAL A 1 177 ? -4.441 5.983 23.646 1.00 90.81 177 VAL A CA 1
ATOM 1422 C C . VAL A 1 177 ? -3.981 7.391 23.999 1.00 90.81 177 VAL A C 1
ATOM 1424 O O . VAL A 1 177 ? -4.435 8.331 23.369 1.00 90.81 177 VAL A O 1
ATOM 1427 N N . ASP A 1 178 ? -3.136 7.533 25.012 1.00 91.19 17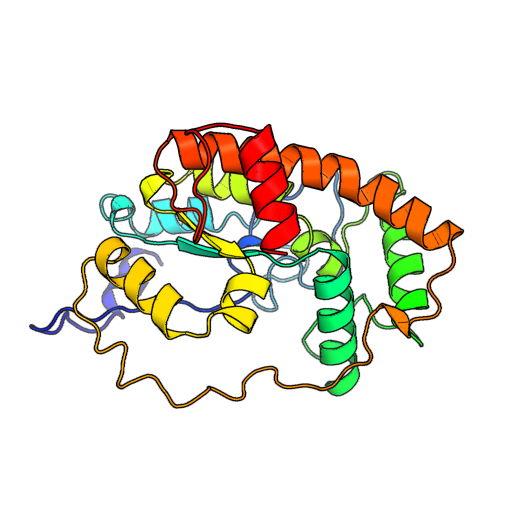8 ASP A N 1
ATOM 1428 C CA . ASP A 1 178 ? -2.490 8.800 25.368 1.00 91.19 178 ASP A CA 1
ATOM 1429 C C . ASP A 1 178 ? -0.986 8.579 25.185 1.00 91.19 178 ASP A C 1
ATOM 1431 O O . ASP A 1 178 ? -0.373 7.787 25.911 1.00 91.19 178 ASP A O 1
ATOM 1435 N N . TRP A 1 179 ? -0.427 9.141 24.115 1.00 89.12 179 TRP A N 1
ATOM 1436 C CA . TRP A 1 179 ? 0.973 8.961 23.748 1.00 89.12 179 TRP A CA 1
ATOM 1437 C C . TRP A 1 179 ? 1.722 10.278 23.875 1.00 89.12 179 TRP A C 1
ATOM 1439 O O . TRP A 1 179 ? 1.303 11.306 23.356 1.00 89.12 179 TRP A O 1
ATOM 1449 N N . ASP A 1 180 ? 2.906 10.226 24.480 1.00 90.56 180 ASP A N 1
ATOM 1450 C CA . ASP A 1 180 ? 3.829 11.352 24.426 1.00 90.56 180 ASP A CA 1
ATOM 1451 C C . ASP A 1 180 ? 4.495 11.411 23.041 1.00 90.56 180 ASP A C 1
ATOM 1453 O O . ASP A 1 180 ? 5.568 10.846 22.808 1.00 90.56 180 ASP A O 1
ATOM 1457 N N . CYS A 1 181 ? 3.842 12.107 22.109 1.00 89.56 181 CYS A N 1
ATOM 1458 C CA . CYS A 1 181 ? 4.346 12.324 20.754 1.00 89.56 181 CYS A CA 1
ATOM 1459 C C . CYS A 1 181 ? 5.629 13.184 20.699 1.00 89.56 181 CYS A C 1
ATOM 1461 O O . CYS A 1 181 ? 6.246 13.286 19.633 1.00 89.56 181 CYS A O 1
ATOM 1463 N N . GLU A 1 182 ? 6.056 13.795 21.814 1.00 86.44 182 GLU A N 1
ATOM 1464 C CA . GLU A 1 182 ? 7.336 14.507 21.927 1.00 86.44 182 GLU A CA 1
ATOM 1465 C C . GLU A 1 182 ? 8.489 13.586 22.340 1.00 86.44 182 GLU A C 1
ATOM 1467 O O . GLU A 1 182 ? 9.630 13.826 21.933 1.00 86.44 182 GLU A O 1
ATOM 1472 N N . ALA A 1 183 ? 8.217 12.529 23.112 1.00 77.50 183 ALA A N 1
ATOM 1473 C CA . ALA A 1 183 ? 9.232 11.583 23.581 1.00 77.50 183 ALA A CA 1
ATOM 1474 C C . ALA A 1 183 ? 9.768 10.658 22.471 1.00 77.50 183 ALA A C 1
ATOM 1476 O O . ALA A 1 183 ? 10.903 10.187 22.534 1.00 77.50 183 ALA A O 1
ATOM 1477 N N . THR A 1 184 ? 8.994 10.424 21.414 1.00 66.31 184 THR A N 1
ATOM 1478 C CA . THR A 1 184 ? 9.294 9.499 20.303 1.00 66.31 184 THR A CA 1
ATOM 1479 C C . THR A 1 184 ? 10.259 10.060 19.244 1.00 66.31 184 THR A C 1
ATOM 1481 O O . THR A 1 184 ? 10.078 9.852 18.047 1.00 66.31 184 THR A O 1
ATOM 1484 N N . ARG A 1 185 ? 11.293 10.806 19.655 1.00 62.09 185 ARG A N 1
ATOM 1485 C CA . ARG A 1 185 ? 12.245 11.463 18.732 1.00 62.09 185 ARG A CA 1
ATOM 1486 C C . ARG A 1 185 ? 13.375 10.574 18.224 1.00 62.09 185 ARG A C 1
ATOM 1488 O O . ARG A 1 185 ? 14.072 10.969 17.289 1.00 62.09 185 ARG A O 1
ATOM 1495 N N . GLU A 1 186 ? 13.595 9.409 18.824 1.00 64.25 186 GLU A N 1
ATOM 1496 C CA . GLU A 1 186 ? 14.627 8.493 18.345 1.00 64.25 186 GLU A CA 1
ATOM 1497 C C . GLU A 1 186 ? 14.156 7.827 17.051 1.00 64.25 186 GLU A C 1
ATOM 1499 O O . GLU A 1 186 ? 13.376 6.876 17.054 1.00 64.25 186 GLU A O 1
ATOM 1504 N N . ASN A 1 187 ? 14.620 8.363 15.919 1.00 57.34 187 ASN A N 1
ATOM 1505 C CA . ASN A 1 187 ? 14.432 7.739 14.618 1.00 57.34 187 ASN A CA 1
ATOM 1506 C C . ASN A 1 187 ? 14.957 6.303 14.676 1.00 57.34 187 ASN A C 1
ATOM 1508 O O . ASN A 1 187 ? 16.155 6.068 14.834 1.00 57.34 187 ASN A O 1
ATOM 1512 N N . THR A 1 188 ? 14.075 5.328 14.489 1.00 62.38 188 THR A N 1
ATOM 1513 C CA . THR A 1 188 ? 14.508 3.957 14.250 1.00 62.38 188 THR A CA 1
ATOM 1514 C C . THR A 1 188 ? 15.176 3.916 12.876 1.00 62.38 188 THR A C 1
ATOM 1516 O O . THR A 1 188 ? 14.506 4.100 11.862 1.00 62.38 188 THR A O 1
ATOM 1519 N N . HIS A 1 189 ? 16.487 3.671 12.817 1.00 62.78 189 HIS A N 1
ATOM 1520 C CA . HIS A 1 189 ? 17.274 3.562 11.575 1.00 62.78 189 HIS A CA 1
ATOM 1521 C C . HIS A 1 189 ? 16.953 2.305 10.733 1.00 62.78 189 HIS A C 1
ATOM 1523 O O . HIS A 1 189 ? 17.776 1.834 9.950 1.00 62.78 189 HIS A O 1
ATOM 1529 N N . ALA A 1 190 ? 15.765 1.720 10.891 1.00 62.75 190 ALA A N 1
ATOM 1530 C CA . ALA A 1 190 ? 15.348 0.584 10.087 1.00 62.75 190 ALA A CA 1
ATOM 1531 C C . ALA A 1 190 ? 15.107 1.039 8.639 1.00 62.75 190 ALA A C 1
ATOM 1533 O O . ALA A 1 190 ? 14.448 2.049 8.397 1.00 62.75 190 ALA A O 1
ATOM 1534 N N . ASN A 1 191 ? 15.628 0.273 7.677 1.00 64.94 191 ASN A N 1
ATOM 1535 C CA . ASN A 1 191 ? 15.472 0.509 6.237 1.00 64.94 191 ASN A CA 1
ATOM 1536 C C . ASN A 1 191 ? 16.106 1.813 5.702 1.00 64.94 191 ASN A C 1
ATOM 1538 O O . ASN A 1 191 ? 15.702 2.299 4.648 1.00 64.94 191 ASN A O 1
ATOM 1542 N N . THR A 1 192 ? 17.127 2.371 6.366 1.00 70.12 192 THR A N 1
ATOM 1543 C CA . THR A 1 192 ? 17.854 3.576 5.904 1.00 70.12 192 THR A CA 1
ATOM 1544 C C . THR A 1 192 ? 18.928 3.262 4.859 1.00 70.12 192 THR A C 1
ATOM 1546 O O . THR A 1 192 ? 20.075 3.703 4.957 1.00 70.12 192 THR A O 1
ATOM 1549 N N . HIS A 1 193 ? 18.587 2.443 3.875 1.00 78.19 193 HIS A N 1
ATOM 1550 C CA . HIS A 1 193 ? 19.522 2.049 2.834 1.00 78.19 193 HIS A CA 1
ATOM 1551 C C . HIS A 1 193 ? 19.516 3.072 1.703 1.00 78.19 193 HIS A C 1
ATOM 1553 O O . HIS A 1 193 ? 18.462 3.399 1.161 1.00 78.19 193 HIS A O 1
ATOM 1559 N N . SER A 1 194 ? 20.700 3.565 1.340 1.00 86.25 194 SER A N 1
ATOM 1560 C CA . SER A 1 194 ? 20.833 4.460 0.194 1.00 86.25 194 SER A CA 1
ATOM 1561 C C . SER A 1 194 ? 20.595 3.686 -1.101 1.00 86.25 194 SER A C 1
ATOM 1563 O O . SER A 1 194 ? 21.155 2.606 -1.303 1.00 86.25 194 SER A O 1
ATOM 1565 N N . HIS A 1 195 ? 19.774 4.256 -1.970 1.00 91.94 195 HIS A N 1
ATOM 1566 C CA . HIS A 1 195 ? 19.612 3.859 -3.359 1.00 91.94 195 HIS A CA 1
ATOM 1567 C C . HIS A 1 195 ? 19.522 5.136 -4.208 1.00 91.94 195 HIS A C 1
ATOM 1569 O O . HIS A 1 195 ? 19.109 6.176 -3.682 1.00 91.94 195 HIS A O 1
ATOM 1575 N N . PRO A 1 196 ? 19.925 5.102 -5.489 1.00 95.44 196 PRO A N 1
ATOM 1576 C CA . PRO A 1 196 ? 19.789 6.258 -6.363 1.00 95.44 196 PRO A CA 1
ATOM 1577 C C . PRO A 1 196 ? 18.315 6.685 -6.478 1.00 95.44 196 PRO A C 1
ATOM 1579 O O . PRO A 1 196 ? 17.402 5.860 -6.323 1.00 95.44 196 PRO A O 1
ATOM 1582 N N . PRO A 1 197 ? 18.041 7.975 -6.724 1.00 95.69 197 PRO A N 1
ATOM 1583 C CA . PRO A 1 197 ? 16.695 8.426 -7.056 1.00 95.69 197 PRO A CA 1
ATOM 1584 C C . PRO A 1 197 ? 16.236 7.809 -8.386 1.00 95.69 197 PRO A C 1
ATOM 1586 O O . PRO A 1 197 ? 17.051 7.553 -9.269 1.00 95.69 197 PRO A O 1
ATOM 1589 N N . LEU A 1 198 ? 14.922 7.631 -8.572 1.00 94.75 198 LEU A N 1
ATOM 1590 C CA . LEU A 1 198 ? 14.359 7.110 -9.832 1.00 94.75 198 LEU A CA 1
ATOM 1591 C C . LEU A 1 198 ? 14.795 7.913 -11.069 1.00 94.75 198 LEU A C 1
ATOM 1593 O O . LEU A 1 198 ? 14.909 7.350 -12.150 1.00 94.75 198 LEU A O 1
ATOM 1597 N N . SER A 1 199 ? 15.067 9.212 -10.923 1.00 96.69 199 SER A N 1
ATOM 1598 C CA . SER A 1 199 ? 15.551 10.069 -12.014 1.00 96.69 199 SER A CA 1
ATOM 1599 C C . SER A 1 199 ? 16.946 9.702 -12.532 1.00 96.69 199 SER A C 1
ATOM 1601 O O . SER A 1 199 ? 17.324 10.153 -13.609 1.00 96.69 199 SER A O 1
ATOM 1603 N N . GLU A 1 200 ? 17.724 8.937 -11.763 1.00 97.19 200 GLU A N 1
ATOM 1604 C CA . GLU A 1 200 ? 19.038 8.416 -12.162 1.00 97.19 200 GLU A CA 1
ATOM 1605 C C . GLU A 1 200 ? 18.952 6.995 -12.747 1.00 97.19 200 GLU A C 1
ATOM 1607 O O . GLU A 1 200 ? 19.929 6.502 -13.311 1.00 97.19 200 GLU A O 1
ATOM 1612 N N . GLU A 1 201 ? 17.788 6.340 -12.664 1.00 96.62 201 GLU A N 1
ATOM 1613 C CA . GLU A 1 201 ? 17.565 5.033 -13.282 1.00 96.62 201 GLU A CA 1
ATOM 1614 C C . GLU A 1 201 ? 17.388 5.185 -14.800 1.00 96.62 201 GLU A C 1
ATOM 1616 O O . GLU A 1 201 ? 16.578 5.999 -15.252 1.00 96.62 201 GLU A O 1
ATOM 1621 N N . PRO A 1 202 ? 18.061 4.371 -15.630 1.00 96.88 202 PRO A N 1
ATOM 1622 C CA . PRO A 1 202 ? 17.940 4.438 -17.084 1.00 96.88 202 PRO A CA 1
ATOM 1623 C C . PRO A 1 202 ? 16.647 3.765 -17.593 1.00 96.88 202 PRO A C 1
ATOM 1625 O O . PRO A 1 202 ? 16.678 2.906 -18.478 1.00 96.88 202 PRO A O 1
ATOM 1628 N N . ILE A 1 203 ? 15.487 4.133 -17.038 1.00 97.75 203 ILE A N 1
ATOM 1629 C CA . ILE A 1 203 ? 14.178 3.619 -17.457 1.00 97.75 203 ILE A CA 1
ATOM 1630 C C . ILE A 1 203 ? 13.850 4.195 -18.835 1.00 97.75 203 ILE A C 1
ATOM 1632 O O . ILE A 1 203 ? 13.631 5.392 -19.009 1.00 97.75 203 ILE A O 1
ATOM 1636 N N . SER A 1 204 ? 13.804 3.330 -19.848 1.00 98.06 204 SER A N 1
ATOM 1637 C CA . SER A 1 204 ? 13.410 3.762 -21.188 1.00 98.06 204 SER A CA 1
ATOM 1638 C C . SER A 1 204 ? 11.947 4.223 -21.216 1.00 98.06 204 SER A C 1
ATOM 1640 O O . SER A 1 204 ? 11.086 3.633 -20.564 1.00 98.06 204 SER A O 1
ATOM 1642 N N . ALA A 1 205 ? 11.625 5.190 -22.079 1.00 98.12 205 ALA A N 1
ATOM 1643 C CA . ALA A 1 205 ? 10.244 5.642 -22.270 1.00 98.12 205 ALA A CA 1
ATOM 1644 C C . ALA A 1 205 ? 9.283 4.506 -22.690 1.00 98.12 205 ALA A C 1
ATOM 1646 O O . ALA A 1 205 ? 8.075 4.595 -22.485 1.00 98.12 205 ALA A O 1
ATOM 1647 N N . ALA A 1 206 ? 9.790 3.438 -23.319 1.00 98.56 206 ALA A N 1
ATOM 1648 C CA . ALA A 1 206 ? 8.983 2.266 -23.659 1.00 98.56 206 ALA A CA 1
ATOM 1649 C C . ALA A 1 206 ? 8.592 1.460 -22.412 1.00 98.56 206 ALA A C 1
ATOM 1651 O O . ALA A 1 206 ? 7.420 1.103 -22.274 1.00 98.56 206 ALA A O 1
ATOM 1652 N N . LEU A 1 207 ? 9.551 1.234 -21.508 1.00 98.50 207 LEU A N 1
ATOM 1653 C CA . LEU A 1 207 ? 9.330 0.540 -20.242 1.00 98.50 207 LEU A CA 1
ATOM 1654 C C . LEU A 1 207 ? 8.432 1.361 -19.309 1.00 98.50 207 LEU A C 1
ATOM 1656 O O . LEU A 1 207 ? 7.485 0.821 -18.750 1.00 98.50 207 LEU A O 1
ATOM 1660 N N . GLU A 1 208 ? 8.646 2.675 -19.223 1.00 98.31 208 GLU A N 1
ATOM 1661 C CA . GLU A 1 208 ? 7.776 3.582 -18.463 1.00 98.31 208 GLU A CA 1
ATOM 1662 C C . GLU A 1 208 ? 6.324 3.527 -18.967 1.00 98.31 208 GLU A C 1
ATOM 1664 O O . GLU A 1 208 ? 5.385 3.380 -18.187 1.00 98.31 208 GLU A O 1
ATOM 1669 N N . ARG A 1 209 ? 6.109 3.547 -20.291 1.00 98.50 209 ARG A N 1
ATOM 1670 C CA . ARG A 1 209 ? 4.763 3.367 -20.857 1.00 98.50 209 ARG A CA 1
ATOM 1671 C C . ARG A 1 209 ? 4.162 2.003 -20.521 1.00 98.50 209 ARG A C 1
ATOM 1673 O O . ARG A 1 209 ? 2.948 1.921 -20.366 1.00 98.50 209 ARG A O 1
ATOM 1680 N N . GLN A 1 210 ? 4.958 0.936 -20.480 1.00 98.44 210 GLN A N 1
ATOM 1681 C CA . GLN A 1 210 ? 4.480 -0.400 -20.099 1.00 98.44 210 GLN A CA 1
ATOM 1682 C C . GLN A 1 210 ? 4.072 -0.444 -18.626 1.00 98.44 210 GLN A C 1
ATOM 1684 O O . GLN A 1 210 ? 2.989 -0.935 -18.302 1.00 98.44 210 GLN A O 1
ATOM 1689 N N . PHE A 1 211 ? 4.887 0.152 -17.758 1.00 98.38 211 PHE A N 1
ATOM 1690 C CA . PHE A 1 211 ? 4.578 0.314 -16.346 1.00 98.38 211 PHE A CA 1
ATOM 1691 C C . PHE A 1 211 ? 3.270 1.088 -16.146 1.00 98.38 211 PHE A C 1
ATOM 1693 O O . PHE A 1 211 ? 2.356 0.596 -15.489 1.00 98.38 211 PHE A O 1
ATOM 1700 N N . ASN A 1 212 ? 3.126 2.244 -16.801 1.00 98.19 212 ASN A N 1
ATOM 1701 C CA . ASN A 1 212 ? 1.924 3.070 -16.697 1.00 98.19 212 ASN A CA 1
ATOM 1702 C C . ASN A 1 212 ? 0.673 2.334 -17.193 1.00 98.19 212 ASN A C 1
ATOM 1704 O O . ASN A 1 212 ? -0.342 2.345 -16.506 1.00 98.19 212 ASN A O 1
ATOM 1708 N N . ARG A 1 213 ? 0.740 1.604 -18.318 1.00 98.00 213 ARG A N 1
ATOM 1709 C CA . ARG A 1 213 ? -0.392 0.770 -18.775 1.00 98.00 213 ARG A CA 1
ATOM 1710 C C . ARG A 1 213 ? -0.796 -0.300 -17.756 1.00 98.00 213 ARG A C 1
ATOM 1712 O O . ARG A 1 213 ? -1.972 -0.646 -17.684 1.00 98.00 213 ARG A O 1
ATOM 1719 N N . THR A 1 214 ? 0.165 -0.812 -16.991 1.00 96.56 214 THR A N 1
ATOM 1720 C CA . THR A 1 214 ? -0.063 -1.822 -15.951 1.00 96.56 214 THR A CA 1
ATOM 1721 C C . THR A 1 214 ? -0.692 -1.210 -14.695 1.00 96.56 214 THR A C 1
ATOM 1723 O O . THR A 1 214 ? -1.685 -1.731 -14.187 1.00 96.56 214 THR A O 1
ATOM 1726 N N . PHE A 1 215 ? -0.153 -0.089 -14.208 1.00 98.00 215 PHE A N 1
ATOM 1727 C CA . PHE A 1 215 ? -0.514 0.486 -12.908 1.00 98.00 215 PHE A CA 1
ATOM 1728 C C . PHE A 1 215 ? -1.574 1.586 -12.949 1.00 98.00 215 PHE A C 1
ATOM 1730 O O . PHE A 1 215 ? -2.217 1.833 -11.930 1.00 98.00 215 PHE A O 1
ATOM 1737 N N . GLU A 1 216 ? -1.815 2.239 -14.083 1.00 97.69 216 GLU A N 1
ATOM 1738 C CA . GLU A 1 216 ? -2.849 3.275 -14.186 1.00 97.69 216 GLU A CA 1
ATOM 1739 C C . GLU A 1 216 ? -4.260 2.719 -13.893 1.00 97.69 216 GLU A C 1
ATOM 1741 O O . GLU A 1 216 ? -4.966 3.311 -13.069 1.00 97.69 216 GLU A O 1
ATOM 1746 N N . PRO A 1 217 ? -4.685 1.555 -14.438 1.00 97.94 217 PRO A N 1
ATOM 1747 C CA . PRO A 1 217 ? -5.957 0.948 -14.045 1.00 97.94 217 PRO A CA 1
ATOM 1748 C C . PRO A 1 217 ? -6.010 0.586 -12.555 1.00 97.94 217 PRO A C 1
ATOM 1750 O O . PRO A 1 217 ? -7.063 0.717 -11.928 1.00 97.94 217 PRO A O 1
ATOM 1753 N N . ASP A 1 218 ? -4.882 0.147 -11.987 1.00 97.62 218 ASP A N 1
ATOM 1754 C CA . ASP A 1 218 ? -4.770 -0.199 -10.569 1.00 97.62 218 ASP A CA 1
ATOM 1755 C C . ASP A 1 218 ? -4.911 1.034 -9.671 1.00 97.62 218 ASP A C 1
ATOM 1757 O O . ASP A 1 218 ? -5.707 1.046 -8.735 1.00 97.62 218 ASP A O 1
ATOM 1761 N N . THR A 1 219 ? -4.241 2.124 -10.034 1.00 98.00 219 THR A N 1
ATOM 1762 C CA . THR A 1 219 ? -4.319 3.410 -9.338 1.00 98.00 219 THR A CA 1
ATOM 1763 C C . THR A 1 219 ? -5.734 3.972 -9.402 1.00 98.00 219 THR A C 1
ATOM 1765 O O . THR A 1 219 ? -6.281 4.379 -8.379 1.00 98.00 219 THR A O 1
ATOM 1768 N N . HIS A 1 220 ? -6.396 3.918 -10.561 1.00 98.44 220 HIS A N 1
ATOM 1769 C CA . HIS A 1 220 ? -7.796 4.330 -10.673 1.00 98.44 220 HIS A CA 1
ATOM 1770 C C . HIS A 1 220 ? -8.741 3.493 -9.797 1.00 98.44 220 HIS A C 1
ATOM 1772 O O . HIS A 1 220 ? -9.683 4.043 -9.218 1.00 98.44 220 HIS A O 1
ATOM 1778 N N . ARG A 1 221 ? -8.518 2.176 -9.683 1.00 98.50 221 ARG A N 1
ATOM 1779 C CA . ARG A 1 221 ? -9.269 1.332 -8.736 1.00 98.50 221 ARG A CA 1
ATOM 1780 C C . ARG A 1 221 ? -8.992 1.744 -7.298 1.00 98.50 221 ARG A C 1
ATOM 1782 O O . ARG A 1 221 ? -9.939 1.895 -6.531 1.00 98.50 221 ARG A O 1
ATOM 1789 N N . LEU A 1 222 ? -7.729 1.981 -6.954 1.00 98.38 222 LEU A N 1
ATOM 1790 C CA . LEU A 1 222 ? -7.336 2.345 -5.601 1.00 98.38 222 LEU A CA 1
ATOM 1791 C C . LEU A 1 222 ? -7.965 3.666 -5.161 1.00 98.38 222 LEU A C 1
ATOM 1793 O O . LEU A 1 222 ? -8.514 3.737 -4.069 1.00 98.38 222 LEU A O 1
ATOM 1797 N N . VAL A 1 223 ? -7.946 4.691 -6.016 1.00 98.56 223 VAL A N 1
ATOM 1798 C CA . VAL A 1 223 ? -8.592 5.983 -5.733 1.00 98.56 223 VAL A CA 1
ATOM 1799 C C . VAL A 1 223 ? -10.075 5.787 -5.402 1.00 98.56 223 VAL A C 1
ATOM 1801 O O . VAL A 1 223 ? -10.580 6.368 -4.442 1.00 98.56 223 VAL A O 1
ATOM 1804 N N . LYS A 1 224 ? -10.783 4.951 -6.171 1.00 98.62 224 LYS A N 1
ATOM 1805 C CA . LYS A 1 224 ? -12.201 4.653 -5.920 1.00 98.62 224 LYS A CA 1
ATOM 1806 C C . LYS A 1 224 ? -12.405 3.895 -4.610 1.00 98.62 224 LYS A C 1
ATOM 1808 O O . LYS A 1 224 ? -13.332 4.226 -3.872 1.00 98.62 224 LYS A O 1
ATOM 1813 N N . GLU A 1 225 ? -11.550 2.917 -4.316 1.00 98.56 225 GLU A N 1
ATOM 1814 C CA . GLU A 1 225 ? -11.616 2.153 -3.066 1.00 98.56 225 GLU A CA 1
ATOM 1815 C C . GLU A 1 225 ? -11.375 3.061 -1.857 1.00 98.56 225 GLU A C 1
ATOM 1817 O O . GLU A 1 225 ? -12.177 3.080 -0.927 1.00 98.56 225 GLU A O 1
ATOM 1822 N N . LEU A 1 226 ? -10.340 3.902 -1.904 1.00 98.56 226 LEU A N 1
ATOM 1823 C CA . LEU A 1 226 ? -10.022 4.863 -0.849 1.00 98.56 226 LEU A CA 1
ATOM 1824 C C . LEU A 1 226 ? -11.134 5.896 -0.653 1.00 98.56 226 LEU A C 1
ATOM 1826 O O . LEU A 1 226 ? -11.482 6.203 0.484 1.00 98.56 226 LEU A O 1
ATOM 1830 N N . ALA A 1 227 ? -11.742 6.391 -1.733 1.00 98.62 227 ALA A N 1
ATOM 1831 C CA . ALA A 1 227 ? -12.910 7.260 -1.638 1.00 98.62 227 ALA A CA 1
ATOM 1832 C C . ALA A 1 227 ? -14.096 6.542 -0.968 1.00 98.62 227 ALA A C 1
ATOM 1834 O O . ALA A 1 227 ? -14.736 7.107 -0.080 1.00 98.62 227 ALA A O 1
ATOM 1835 N N . SER A 1 228 ? -14.363 5.280 -1.327 1.00 98.50 228 SER A N 1
ATOM 1836 C CA . SER A 1 228 ? -15.414 4.482 -0.682 1.00 98.50 228 SER A CA 1
ATOM 1837 C C . SER A 1 228 ? -15.141 4.286 0.810 1.00 98.50 228 SER A C 1
ATOM 1839 O O . SER A 1 228 ? -16.009 4.579 1.634 1.00 98.50 228 SER A O 1
ATOM 1841 N N . LEU A 1 229 ? -13.932 3.852 1.164 1.00 98.50 229 LEU A N 1
ATOM 1842 C CA . LEU A 1 229 ? -13.487 3.656 2.541 1.00 98.50 229 LEU A CA 1
ATOM 1843 C C . LEU A 1 229 ? -13.608 4.939 3.362 1.00 98.50 229 LEU A C 1
ATOM 1845 O O . LEU A 1 229 ? -14.200 4.936 4.441 1.00 98.50 229 LEU A O 1
ATOM 1849 N N . GLN A 1 230 ? -13.117 6.056 2.829 1.00 98.31 230 GLN A N 1
ATOM 1850 C CA . GLN A 1 230 ? -13.169 7.347 3.503 1.00 98.31 230 GLN A CA 1
ATOM 1851 C C . GLN A 1 230 ? -14.619 7.802 3.727 1.00 98.31 230 GLN A C 1
ATOM 1853 O O . GLN A 1 230 ? -14.956 8.240 4.825 1.00 98.31 230 GLN A O 1
ATOM 1858 N N . SER A 1 231 ? -15.514 7.608 2.749 1.00 98.31 231 SER A N 1
ATOM 1859 C CA . SER A 1 231 ? -16.945 7.921 2.913 1.00 98.31 231 SER A CA 1
ATOM 1860 C C . SER A 1 231 ? -17.632 7.093 4.009 1.00 98.31 231 SER A C 1
ATOM 1862 O O . SER A 1 231 ? -18.655 7.507 4.551 1.00 98.31 231 SER A O 1
ATOM 1864 N N . LYS A 1 232 ? -17.054 5.936 4.355 1.00 98.38 232 LYS A N 1
ATOM 1865 C CA . LYS A 1 232 ? -17.509 5.019 5.408 1.00 98.38 232 LYS A CA 1
ATOM 1866 C C . LYS A 1 232 ? -16.761 5.204 6.733 1.00 98.38 232 LYS A C 1
ATOM 1868 O O . LYS A 1 232 ? -17.015 4.462 7.678 1.00 98.38 232 LYS A O 1
ATOM 1873 N N . GLY A 1 233 ? -15.878 6.197 6.821 1.00 97.81 233 GLY A N 1
ATOM 1874 C CA . GLY A 1 233 ? -15.198 6.581 8.055 1.00 97.81 233 GLY A CA 1
ATOM 1875 C C . GLY A 1 233 ? -13.758 6.094 8.197 1.00 97.81 233 GLY A C 1
ATOM 1876 O O . GLY A 1 233 ? -13.214 6.237 9.287 1.00 97.81 233 GLY A O 1
ATOM 1877 N N . ALA A 1 234 ? -13.130 5.555 7.146 1.00 98.19 234 ALA A N 1
ATOM 1878 C CA . ALA A 1 234 ? -11.681 5.351 7.166 1.00 98.19 234 ALA A CA 1
ATOM 1879 C C . ALA A 1 234 ? -10.938 6.687 7.279 1.00 98.19 234 ALA A C 1
ATOM 1881 O O . ALA A 1 234 ? -11.328 7.692 6.673 1.00 98.19 234 ALA A O 1
ATOM 1882 N N . THR A 1 235 ? -9.831 6.678 8.015 1.00 97.56 235 THR A N 1
ATOM 1883 C CA . THR A 1 235 ? -8.959 7.843 8.159 1.00 97.56 235 THR A CA 1
ATOM 1884 C C . THR A 1 235 ? -7.947 7.857 7.021 1.00 97.56 235 THR A C 1
ATOM 1886 O O . THR A 1 235 ? -7.151 6.931 6.903 1.00 97.56 235 THR A O 1
ATOM 1889 N N . LEU A 1 236 ? -7.943 8.913 6.204 1.00 97.00 236 LEU A N 1
ATOM 1890 C CA . LEU A 1 236 ? -6.870 9.197 5.244 1.00 97.00 236 LEU A CA 1
ATOM 1891 C C . LEU A 1 236 ? -6.031 10.359 5.792 1.00 97.00 236 LEU A C 1
ATOM 1893 O O . LEU A 1 236 ? -6.513 11.491 5.879 1.00 97.00 236 LEU A O 1
ATOM 1897 N N . VAL A 1 237 ? -4.793 10.095 6.206 1.00 95.00 237 VAL A N 1
ATOM 1898 C CA . VAL A 1 237 ? -3.951 11.091 6.889 1.00 95.00 237 VAL A CA 1
ATOM 1899 C C . VAL A 1 237 ? -3.675 12.286 5.982 1.00 95.00 237 VAL A C 1
ATOM 1901 O O . VAL A 1 237 ? -3.236 12.134 4.846 1.00 95.00 237 VAL A O 1
ATOM 1904 N N . GLY A 1 238 ? -3.940 13.491 6.489 1.00 93.12 238 GLY A N 1
ATOM 1905 C CA . GLY A 1 238 ? -3.751 14.737 5.741 1.00 93.12 238 GLY A CA 1
ATOM 1906 C C . GLY A 1 238 ? -4.831 15.027 4.691 1.00 93.12 238 GLY A C 1
ATOM 1907 O O . GLY A 1 238 ? -4.797 16.093 4.076 1.00 93.12 238 GLY A O 1
ATOM 1908 N N . TYR A 1 239 ? -5.816 14.143 4.500 1.00 95.88 239 TYR A N 1
ATOM 1909 C CA . TYR A 1 239 ? -6.917 14.370 3.566 1.00 95.88 239 TYR A CA 1
ATOM 1910 C C . TYR A 1 239 ? -7.856 15.477 4.060 1.00 95.88 239 TYR A C 1
ATOM 1912 O O . TYR A 1 239 ? -8.362 15.437 5.180 1.00 95.88 239 TYR A O 1
ATOM 1920 N N . ARG A 1 240 ? -8.113 16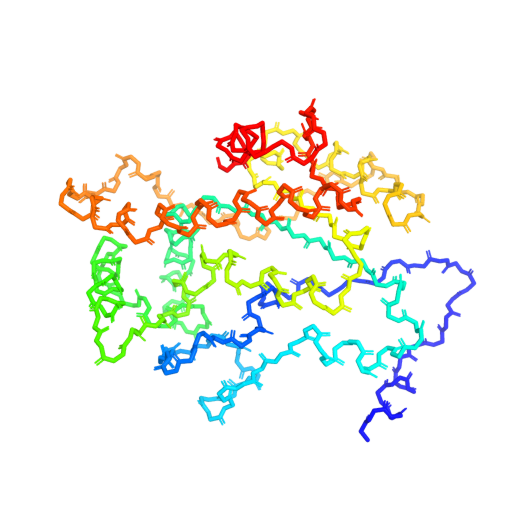.468 3.200 1.00 96.75 240 ARG A N 1
ATOM 1921 C CA . ARG A 1 240 ? -8.993 17.621 3.483 1.00 96.75 240 ARG A CA 1
ATOM 1922 C C . ARG A 1 240 ? -10.106 17.804 2.445 1.00 96.75 240 ARG A C 1
ATOM 1924 O O . ARG A 1 240 ? -10.762 18.842 2.431 1.00 96.75 240 ARG A O 1
ATOM 1931 N N . GLY A 1 241 ? -10.267 16.838 1.540 1.00 97.50 241 GLY A N 1
ATOM 1932 C CA . GLY A 1 241 ? -11.272 16.876 0.477 1.00 97.50 241 GLY A CA 1
ATOM 1933 C C . GLY A 1 241 ? -12.677 16.518 0.963 1.00 97.50 241 GLY A C 1
ATOM 1934 O O . GLY A 1 241 ? -12.888 16.181 2.130 1.00 97.50 241 GLY A O 1
ATOM 1935 N N . ALA A 1 242 ? -13.654 16.564 0.054 1.00 98.31 242 ALA A N 1
ATOM 1936 C CA . ALA A 1 242 ? -15.027 16.183 0.383 1.00 98.31 242 ALA A CA 1
ATOM 1937 C C . ALA A 1 242 ? -15.147 14.669 0.640 1.00 98.31 242 ALA A C 1
ATOM 1939 O O . ALA A 1 242 ? -14.442 13.863 0.027 1.00 98.31 242 ALA A O 1
ATOM 1940 N N . ALA A 1 243 ? -16.053 14.263 1.534 1.00 98.06 243 ALA A N 1
ATOM 1941 C CA . ALA A 1 243 ? -16.227 12.851 1.858 1.00 98.06 243 ALA A CA 1
ATOM 1942 C C . ALA A 1 243 ? -16.623 12.037 0.611 1.00 98.06 243 ALA A C 1
ATOM 1944 O O . ALA A 1 243 ? -17.552 12.409 -0.105 1.00 98.06 243 ALA A O 1
ATOM 1945 N N . GLY A 1 244 ? -15.906 10.947 0.329 1.00 97.62 244 GLY A N 1
ATOM 1946 C CA . GLY A 1 244 ? -16.135 10.105 -0.851 1.00 97.62 244 GLY A CA 1
ATOM 1947 C C . GLY A 1 244 ? -15.756 10.725 -2.201 1.00 97.62 244 GLY A C 1
ATOM 1948 O O . GLY A 1 244 ? -16.086 10.161 -3.245 1.00 97.62 244 GLY A O 1
ATOM 1949 N N . SER A 1 245 ? -15.072 11.872 -2.216 1.00 98.56 245 SER A N 1
ATOM 1950 C CA . SER A 1 245 ? -14.674 12.546 -3.455 1.00 98.56 245 SER A CA 1
ATOM 1951 C C . SER A 1 245 ? -13.516 11.823 -4.140 1.00 98.56 245 SER A C 1
ATOM 1953 O O . SER A 1 245 ? -12.359 11.974 -3.761 1.00 98.56 245 SER A O 1
ATOM 1955 N N . VAL A 1 246 ? -13.818 11.074 -5.204 1.00 98.50 246 VAL A N 1
ATOM 1956 C CA . VAL A 1 246 ? -12.816 10.384 -6.043 1.00 98.50 246 VAL A CA 1
ATOM 1957 C C . VAL A 1 246 ? -11.737 11.356 -6.534 1.00 98.50 246 VAL A C 1
ATOM 1959 O O . VAL A 1 246 ? -10.553 11.054 -6.450 1.00 98.50 246 VAL A O 1
ATOM 1962 N N . ARG A 1 247 ? -12.135 12.547 -6.996 1.00 98.44 247 ARG A N 1
ATOM 1963 C CA . ARG A 1 247 ? -11.205 13.562 -7.510 1.00 98.44 247 ARG A CA 1
ATOM 1964 C C . ARG A 1 247 ? -10.261 14.078 -6.424 1.00 98.44 247 ARG A C 1
ATOM 1966 O O . ARG A 1 247 ? -9.066 14.211 -6.665 1.00 98.44 247 ARG A O 1
ATOM 1973 N N . ASP A 1 248 ? -10.791 14.399 -5.245 1.00 98.56 248 ASP A N 1
ATOM 1974 C CA . ASP A 1 248 ? -9.958 14.962 -4.181 1.00 98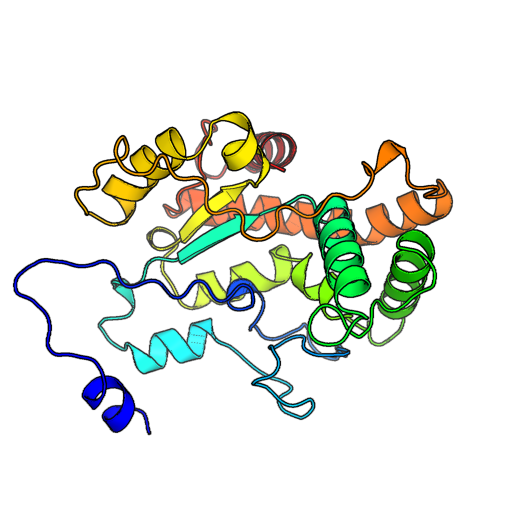.56 248 ASP A CA 1
ATOM 1975 C C . ASP A 1 248 ? -9.063 13.871 -3.562 1.00 98.56 248 ASP A C 1
ATOM 1977 O O . ASP A 1 248 ? -7.931 14.161 -3.179 1.00 98.56 248 ASP A O 1
ATOM 1981 N N . VAL A 1 249 ? -9.524 12.611 -3.516 1.00 98.44 249 VAL A N 1
ATOM 1982 C CA . VAL A 1 249 ? -8.702 11.454 -3.119 1.00 98.44 249 VAL A CA 1
ATOM 1983 C C . VAL A 1 249 ? -7.580 11.208 -4.120 1.00 98.44 249 VAL A C 1
ATOM 1985 O O . VAL A 1 249 ? -6.462 10.949 -3.697 1.00 98.44 249 VAL A O 1
ATOM 1988 N N . GLU A 1 250 ? -7.825 11.336 -5.426 1.00 98.31 250 GLU A N 1
ATOM 1989 C CA . GLU A 1 250 ? -6.759 11.248 -6.431 1.00 98.31 250 GLU A CA 1
ATOM 1990 C C . GLU A 1 250 ? -5.695 12.331 -6.216 1.00 98.31 250 GLU A C 1
ATOM 1992 O O . GLU A 1 250 ? -4.498 12.043 -6.224 1.00 98.31 250 GLU A O 1
ATOM 1997 N N . ALA A 1 251 ? -6.126 13.574 -5.984 1.00 97.69 251 ALA A N 1
ATOM 1998 C CA . ALA A 1 251 ? -5.217 14.682 -5.715 1.00 97.69 251 ALA A CA 1
ATOM 1999 C C . ALA A 1 251 ? -4.399 14.453 -4.434 1.00 97.69 251 ALA A C 1
ATOM 2001 O O . ALA A 1 251 ? -3.195 14.700 -4.432 1.00 97.69 251 ALA A O 1
ATOM 2002 N N . TRP A 1 252 ? -5.035 13.951 -3.371 1.00 97.19 252 TRP A N 1
ATOM 2003 C CA . TRP A 1 252 ? -4.357 13.551 -2.137 1.00 97.19 252 TRP A CA 1
ATOM 2004 C C . TRP A 1 252 ? -3.346 12.432 -2.387 1.00 97.19 252 TRP A C 1
ATOM 2006 O O . TRP A 1 252 ? -2.198 12.550 -1.976 1.00 97.19 252 TRP A O 1
ATOM 2016 N N . LEU A 1 253 ? -3.739 11.388 -3.118 1.00 96.94 253 LEU A N 1
ATOM 2017 C CA . LEU A 1 253 ? -2.900 10.227 -3.392 1.00 96.94 253 LEU A CA 1
ATOM 2018 C C . LEU A 1 253 ? -1.620 10.626 -4.130 1.00 96.94 253 LEU A C 1
ATOM 2020 O O . LEU A 1 253 ? -0.536 10.236 -3.721 1.00 96.94 253 LEU A O 1
ATOM 2024 N N . ARG A 1 254 ? -1.730 11.484 -5.152 1.00 95.62 254 ARG A N 1
ATOM 2025 C CA . ARG A 1 254 ? -0.582 12.012 -5.912 1.00 95.62 254 ARG A CA 1
ATOM 2026 C C . ARG A 1 254 ? 0.371 12.880 -5.083 1.00 95.62 254 ARG A C 1
ATOM 2028 O O . ARG A 1 254 ? 1.509 13.064 -5.491 1.00 95.62 254 ARG A O 1
ATOM 2035 N N . GLN A 1 255 ? -0.100 13.466 -3.983 1.00 94.12 255 GLN A N 1
ATOM 2036 C CA . GLN A 1 255 ? 0.724 14.279 -3.079 1.00 94.12 255 GLN A CA 1
ATOM 2037 C C . GLN A 1 255 ? 1.338 13.446 -1.950 1.00 94.12 255 GLN A C 1
ATOM 2039 O O . GLN A 1 255 ? 2.432 13.756 -1.485 1.00 94.12 255 GLN A O 1
ATOM 2044 N N . ALA A 1 256 ? 0.610 12.428 -1.493 1.00 87.56 256 ALA A N 1
ATOM 2045 C CA . ALA A 1 256 ? 0.986 11.582 -0.369 1.00 87.56 256 ALA A CA 1
ATOM 2046 C C . ALA A 1 256 ? 1.938 10.438 -0.773 1.00 87.56 256 ALA A C 1
ATOM 2048 O O . ALA A 1 256 ? 2.571 9.830 0.098 1.00 87.56 256 ALA A O 1
ATOM 2049 N N . TRP A 1 257 ? 2.019 10.140 -2.071 1.00 86.44 257 TRP A N 1
ATOM 2050 C CA . TRP A 1 257 ? 2.860 9.108 -2.674 1.00 86.44 257 TRP A CA 1
ATOM 2051 C C . TRP A 1 257 ? 4.185 9.605 -3.196 1.00 86.44 257 TRP A C 1
ATOM 2053 O O . TRP A 1 257 ? 4.234 10.758 -3.685 1.00 86.44 257 TRP A O 1
#